Protein AF-A0A9P3PYM6-F1 (afdb_monomer_lite)

Radius of gyration: 28.41 Å; chains: 1; bounding box: 60×46×99 Å

Structure (mmCIF, N/CA/C/O backbone):
data_AF-A0A9P3PYM6-F1
#
_entry.id   AF-A0A9P3PYM6-F1
#
loop_
_atom_site.group_PDB
_atom_site.id
_atom_site.type_symbol
_atom_site.label_atom_id
_atom_site.label_alt_id
_atom_site.label_comp_id
_atom_site.label_asym_id
_atom_site.label_entity_id
_atom_site.label_seq_id
_atom_site.pdbx_PDB_ins_code
_atom_site.Cartn_x
_atom_site.Cartn_y
_atom_site.Cartn_z
_atom_site.occupancy
_atom_site.B_iso_or_equiv
_atom_site.auth_seq_id
_atom_site.auth_comp_id
_atom_site.auth_asym_id
_atom_site.auth_atom_id
_atom_site.pdbx_PDB_model_num
ATOM 1 N N . MET A 1 1 ? 20.740 -5.707 -62.025 1.00 42.12 1 MET A N 1
ATOM 2 C CA . MET A 1 1 ? 20.898 -4.451 -61.251 1.00 42.12 1 MET A CA 1
ATOM 3 C C . MET A 1 1 ? 20.388 -4.526 -59.793 1.00 42.12 1 MET A C 1
ATOM 5 O O . MET A 1 1 ? 20.152 -3.493 -59.195 1.00 42.12 1 MET A O 1
ATOM 9 N N . ALA A 1 2 ? 20.299 -5.703 -59.148 1.00 40.53 2 ALA A N 1
ATOM 10 C CA . ALA A 1 2 ? 19.778 -5.823 -57.769 1.00 40.53 2 ALA A CA 1
ATOM 11 C C . ALA A 1 2 ? 20.855 -5.901 -56.655 1.00 40.53 2 ALA A C 1
ATOM 13 O O . ALA A 1 2 ? 20.523 -5.983 -55.475 1.00 40.53 2 ALA A O 1
ATOM 14 N N . ARG A 1 3 ? 22.155 -5.903 -57.002 1.00 39.72 3 ARG A N 1
ATOM 15 C CA . ARG A 1 3 ? 23.260 -6.136 -56.044 1.00 39.72 3 ARG A CA 1
ATOM 16 C C . ARG A 1 3 ? 23.789 -4.873 -55.336 1.00 39.72 3 ARG A C 1
ATOM 18 O O . ARG A 1 3 ? 24.402 -5.021 -54.283 1.00 39.72 3 ARG A O 1
ATOM 25 N N . SER A 1 4 ? 23.549 -3.657 -55.846 1.00 53.56 4 SER A N 1
ATOM 26 C CA . SER A 1 4 ? 24.103 -2.423 -55.246 1.00 53.56 4 SER A CA 1
ATOM 27 C C . SER A 1 4 ? 23.363 -1.980 -53.973 1.00 53.56 4 SER A C 1
ATOM 29 O O . SER A 1 4 ? 24.008 -1.643 -52.980 1.00 53.56 4 SER A O 1
ATOM 31 N N . GLY A 1 5 ? 22.029 -2.083 -53.938 1.00 59.25 5 GLY A N 1
ATOM 32 C CA . GLY A 1 5 ? 21.218 -1.619 -52.799 1.00 59.25 5 GLY A CA 1
ATOM 33 C C . GLY A 1 5 ? 21.395 -2.425 -51.502 1.00 59.25 5 GLY A C 1
ATOM 34 O O . GLY A 1 5 ? 21.314 -1.876 -50.403 1.00 59.25 5 GLY A O 1
ATOM 35 N N . ALA A 1 6 ? 21.702 -3.726 -51.593 1.00 61.91 6 ALA A N 1
ATOM 36 C CA . ALA A 1 6 ? 21.927 -4.573 -50.414 1.00 61.91 6 ALA A CA 1
ATOM 37 C C . ALA A 1 6 ? 23.244 -4.245 -49.685 1.00 61.91 6 ALA A C 1
ATOM 39 O O . ALA A 1 6 ? 23.324 -4.370 -48.461 1.00 61.91 6 ALA A O 1
ATOM 40 N N . SER A 1 7 ? 24.266 -3.810 -50.429 1.00 72.69 7 SER A N 1
ATOM 41 C CA . SER A 1 7 ? 25.553 -3.376 -49.874 1.00 72.69 7 SER A CA 1
ATOM 42 C C . SER A 1 7 ? 25.431 -2.010 -49.187 1.00 72.69 7 SER A C 1
ATOM 44 O O . SER A 1 7 ? 25.871 -1.852 -48.046 1.00 72.69 7 SER A O 1
ATOM 46 N N . GLY A 1 8 ? 24.738 -1.057 -49.827 1.00 79.06 8 GLY A N 1
ATOM 47 C CA . GLY A 1 8 ? 24.475 0.277 -49.269 1.00 79.06 8 GLY A CA 1
ATOM 48 C C . GLY A 1 8 ? 23.724 0.218 -47.938 1.00 79.06 8 GLY A C 1
ATOM 49 O O . GLY A 1 8 ? 24.169 0.786 -46.939 1.00 79.06 8 GLY A O 1
ATOM 50 N N . LYS A 1 9 ? 22.670 -0.603 -47.868 1.00 82.12 9 LYS A N 1
ATOM 51 C CA . LYS A 1 9 ? 21.893 -0.817 -46.639 1.00 82.12 9 LYS A CA 1
ATOM 52 C C . LYS A 1 9 ? 22.723 -1.395 -45.486 1.00 82.12 9 LYS A C 1
ATOM 54 O O . LYS A 1 9 ? 22.571 -0.957 -44.348 1.00 82.12 9 LYS A O 1
ATOM 59 N N . LYS A 1 10 ? 23.615 -2.358 -45.750 1.00 84.00 10 LYS A N 1
ATOM 60 C CA . LYS A 1 10 ? 24.510 -2.918 -44.718 1.00 84.00 10 LYS A CA 1
ATOM 61 C C . LYS A 1 10 ? 25.511 -1.880 -44.210 1.00 84.00 10 LYS A C 1
ATOM 63 O O . LYS A 1 10 ? 25.767 -1.817 -43.009 1.00 84.00 10 LYS A O 1
ATOM 68 N N . ARG A 1 11 ? 26.045 -1.045 -45.107 1.00 85.06 11 ARG A N 1
ATOM 69 C CA . ARG A 1 11 ? 26.968 0.042 -44.752 1.00 85.06 11 ARG A CA 1
ATOM 70 C C . ARG A 1 11 ? 26.283 1.099 -43.886 1.00 85.06 11 ARG A C 1
ATOM 72 O O . ARG A 1 11 ? 26.854 1.510 -42.879 1.00 85.06 11 ARG A O 1
ATOM 79 N N . TYR A 1 12 ? 25.049 1.467 -44.228 1.00 87.62 12 TYR A N 1
ATOM 80 C CA . TYR A 1 12 ? 24.208 2.342 -43.412 1.00 87.62 12 TYR A CA 1
ATOM 81 C C . TYR A 1 12 ? 23.984 1.774 -42.003 1.00 87.62 12 TYR A C 1
ATOM 83 O O . TYR A 1 12 ? 24.254 2.451 -41.013 1.00 87.62 12 TYR A O 1
ATOM 91 N N . GLN A 1 13 ? 23.567 0.506 -41.901 1.00 88.38 13 GLN A N 1
ATOM 92 C CA . GLN A 1 13 ? 23.334 -0.158 -40.613 1.00 88.38 13 GLN A CA 1
ATOM 93 C C . GLN A 1 13 ? 24.590 -0.175 -39.736 1.00 88.38 13 GLN A C 1
ATOM 95 O O . GLN A 1 13 ? 24.518 0.171 -38.559 1.00 88.38 13 GLN A O 1
ATOM 100 N N . ALA A 1 14 ? 25.742 -0.536 -40.307 1.00 88.25 14 A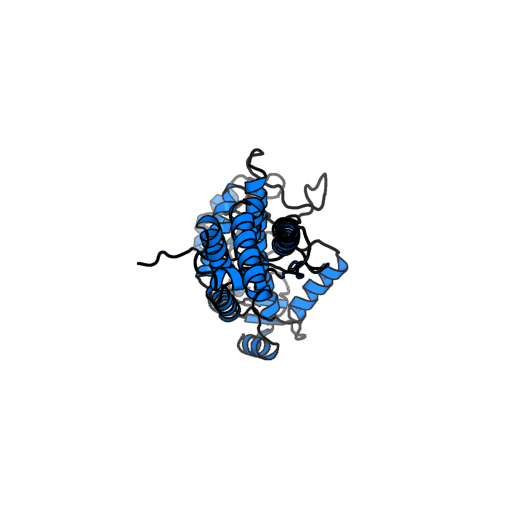LA A N 1
ATOM 101 C CA . ALA A 1 14 ? 27.012 -0.546 -39.587 1.00 88.25 14 ALA A CA 1
ATOM 102 C C . ALA A 1 14 ? 27.406 0.858 -39.102 1.00 88.25 14 ALA A C 1
ATOM 104 O O . ALA A 1 14 ? 27.827 1.020 -37.959 1.00 88.25 14 ALA A O 1
ATOM 105 N N . ARG A 1 15 ? 27.215 1.885 -39.941 1.00 89.38 15 ARG A N 1
ATOM 106 C CA . ARG A 1 15 ? 27.512 3.275 -39.579 1.00 89.38 15 ARG A CA 1
ATOM 107 C C . ARG A 1 15 ? 26.609 3.778 -38.457 1.00 89.38 15 ARG A C 1
ATOM 109 O O . ARG A 1 15 ? 27.114 4.351 -37.497 1.00 89.38 15 ARG A O 1
ATOM 116 N N . LEU A 1 16 ? 25.306 3.513 -38.533 1.00 90.44 16 LEU A N 1
ATOM 117 C CA . LEU A 1 16 ? 24.362 3.895 -37.485 1.00 90.44 16 LEU A CA 1
ATOM 118 C C . LEU A 1 16 ? 24.672 3.196 -36.152 1.00 90.44 16 LEU A C 1
ATOM 120 O O . LEU A 1 16 ? 24.622 3.830 -35.103 1.00 90.44 16 LEU A O 1
ATOM 124 N N . ILE A 1 17 ? 25.045 1.911 -36.183 1.00 92.00 17 ILE A N 1
ATOM 125 C CA . ILE A 1 17 ? 25.496 1.169 -34.993 1.00 92.00 17 ILE A CA 1
ATOM 126 C C . ILE A 1 17 ? 26.700 1.860 -34.341 1.00 92.00 17 ILE A C 1
ATOM 128 O O . ILE A 1 17 ? 26.715 2.030 -33.121 1.00 92.00 17 ILE A O 1
ATOM 132 N N . THR A 1 18 ? 27.685 2.287 -35.134 1.00 92.94 18 THR A N 1
ATOM 133 C CA . THR A 1 18 ? 28.870 2.998 -34.634 1.00 92.94 18 THR A CA 1
ATOM 134 C C . THR A 1 18 ? 28.516 4.360 -34.040 1.00 92.94 18 THR A C 1
ATOM 136 O O . THR A 1 18 ? 28.990 4.682 -32.953 1.00 92.94 18 THR A O 1
ATOM 139 N N . LEU A 1 19 ? 27.647 5.132 -34.699 1.00 92.38 19 LEU A N 1
ATOM 140 C CA . LEU A 1 19 ? 27.211 6.443 -34.208 1.00 92.38 19 LEU A CA 1
ATOM 141 C C . LEU A 1 19 ? 26.456 6.331 -32.878 1.00 92.38 19 LEU A C 1
ATOM 143 O O . LEU A 1 19 ? 26.780 7.028 -31.921 1.00 92.38 19 LEU A O 1
ATOM 147 N N . VAL A 1 20 ? 25.513 5.390 -32.769 1.00 92.56 20 VAL A N 1
ATOM 148 C CA . VAL A 1 20 ? 24.790 5.146 -31.509 1.00 92.56 20 VAL A CA 1
ATOM 149 C C . VAL A 1 20 ? 25.734 4.646 -30.413 1.00 92.56 20 VAL A C 1
ATOM 151 O O . VAL A 1 20 ? 25.561 5.000 -29.251 1.00 92.56 20 VAL A O 1
ATOM 154 N N . ALA A 1 21 ? 26.746 3.844 -30.754 1.00 93.06 21 ALA A N 1
ATOM 155 C CA . ALA A 1 21 ? 27.739 3.381 -29.787 1.00 93.06 21 ALA A CA 1
ATOM 156 C C . ALA A 1 21 ? 28.660 4.495 -29.262 1.00 93.06 21 ALA A C 1
ATOM 158 O O . ALA A 1 21 ? 29.180 4.361 -28.155 1.00 93.06 21 ALA A O 1
ATOM 159 N N . ALA A 1 22 ? 28.866 5.562 -30.037 1.00 93.25 22 ALA A N 1
ATOM 160 C CA . ALA A 1 22 ? 29.649 6.731 -29.639 1.00 93.25 22 ALA A CA 1
ATOM 161 C C . ALA A 1 22 ? 28.817 7.774 -28.866 1.00 93.25 22 ALA A C 1
ATOM 163 O O . ALA A 1 22 ? 29.372 8.602 -28.142 1.00 93.25 22 ALA A O 1
ATOM 164 N N . ASP A 1 23 ? 27.488 7.730 -28.979 1.00 94.31 23 ASP A N 1
ATOM 165 C CA . ASP A 1 23 ? 26.592 8.689 -28.342 1.00 94.31 23 ASP A CA 1
ATOM 166 C C . ASP A 1 23 ? 26.155 8.238 -26.935 1.00 94.31 23 ASP A C 1
ATOM 168 O O . ASP A 1 23 ? 25.253 7.419 -26.742 1.00 94.31 23 ASP A O 1
ATOM 172 N N . HIS A 1 24 ? 26.776 8.832 -25.916 1.00 91.44 24 HIS A N 1
ATOM 173 C CA . HIS A 1 24 ? 26.486 8.543 -24.510 1.00 91.44 24 HIS A CA 1
ATOM 174 C C . HIS A 1 24 ? 25.036 8.859 -24.080 1.00 91.44 24 HIS A C 1
ATOM 176 O O . HIS A 1 24 ? 24.527 8.244 -23.137 1.00 91.44 24 HIS A O 1
ATOM 182 N N . VAL A 1 25 ? 24.361 9.810 -24.736 1.00 90.62 25 VAL A N 1
ATOM 183 C CA . VAL A 1 25 ? 22.953 10.140 -24.469 1.00 90.62 25 VAL A CA 1
ATOM 184 C C . VAL A 1 25 ? 22.069 9.052 -25.060 1.00 90.62 25 VAL A C 1
ATOM 186 O O . VAL A 1 25 ? 21.222 8.502 -24.354 1.00 90.62 25 VAL A O 1
ATOM 189 N N . ALA A 1 26 ? 22.319 8.667 -26.313 1.00 90.38 26 ALA A N 1
ATOM 190 C CA . ALA A 1 26 ? 21.595 7.590 -26.977 1.00 90.38 26 ALA A CA 1
ATOM 191 C C . ALA A 1 26 ? 21.735 6.263 -26.216 1.00 90.38 26 ALA A C 1
ATOM 193 O O . ALA A 1 26 ? 20.739 5.568 -26.019 1.00 90.38 26 ALA A O 1
ATOM 194 N N . LEU A 1 27 ? 22.931 5.935 -25.712 1.00 90.25 27 LEU A N 1
ATOM 195 C CA . LEU A 1 27 ? 23.152 4.741 -24.888 1.00 90.25 27 LEU A CA 1
ATOM 196 C C . LEU A 1 27 ? 22.335 4.766 -23.588 1.00 90.25 27 LEU A C 1
ATOM 198 O O . LEU A 1 27 ? 21.663 3.783 -23.276 1.00 90.25 27 LEU A O 1
ATOM 202 N N . ARG A 1 28 ? 22.331 5.888 -22.853 1.00 86.94 28 ARG A N 1
ATOM 203 C CA . ARG A 1 28 ? 21.542 6.022 -21.612 1.00 86.94 28 ARG A CA 1
ATOM 204 C C . ARG A 1 28 ? 20.037 5.925 -21.859 1.00 86.94 28 ARG A C 1
ATOM 206 O O . ARG A 1 28 ? 19.325 5.313 -21.063 1.00 86.94 28 ARG A O 1
ATOM 213 N N . LEU A 1 29 ? 19.552 6.503 -22.954 1.00 87.25 29 LEU A N 1
ATOM 214 C CA . LEU A 1 29 ? 18.142 6.425 -23.337 1.00 87.25 29 LEU A CA 1
ATOM 215 C C . LEU A 1 29 ? 17.759 5.004 -23.793 1.00 87.25 29 LEU A C 1
ATOM 217 O O . LEU A 1 29 ? 16.703 4.496 -23.413 1.00 87.25 29 LEU A O 1
ATOM 221 N N . LEU A 1 30 ? 18.648 4.310 -24.516 1.00 86.69 30 LEU A N 1
ATOM 222 C CA . LEU A 1 30 ? 18.444 2.929 -24.971 1.00 86.69 30 LEU A CA 1
ATOM 223 C C . LEU A 1 30 ? 18.247 1.948 -23.804 1.00 86.69 30 LEU A C 1
ATOM 225 O O . LEU A 1 30 ? 17.391 1.057 -23.865 1.00 86.69 30 LEU A O 1
ATOM 229 N N . GLU A 1 31 ? 19.006 2.127 -22.722 1.00 84.56 31 GLU A N 1
ATOM 230 C CA . GLU A 1 31 ? 18.875 1.337 -21.491 1.00 84.56 31 GLU A CA 1
ATOM 231 C C . GLU A 1 31 ? 17.470 1.436 -20.876 1.00 84.56 31 GLU A C 1
ATOM 233 O O . GLU A 1 31 ? 17.006 0.496 -20.227 1.00 84.56 31 GLU A O 1
ATOM 238 N N . ARG A 1 32 ? 16.770 2.554 -21.112 1.00 75.62 32 ARG A N 1
ATOM 239 C CA . ARG A 1 32 ? 15.504 2.934 -20.470 1.00 75.62 32 ARG A CA 1
ATOM 240 C C . ARG A 1 32 ? 14.382 3.158 -21.485 1.00 75.62 32 ARG A C 1
ATOM 242 O O . ARG A 1 32 ? 13.590 4.074 -21.345 1.00 75.62 32 ARG A O 1
ATOM 249 N N . THR A 1 33 ? 14.256 2.289 -22.484 1.00 68.12 33 THR A N 1
ATOM 250 C CA . THR A 1 33 ? 13.322 2.447 -23.628 1.00 68.12 33 THR A CA 1
ATOM 251 C C . THR A 1 33 ? 11.808 2.413 -23.319 1.00 68.12 33 THR A C 1
ATOM 253 O O . THR A 1 33 ? 11.007 2.256 -24.238 1.00 68.12 33 THR A O 1
ATOM 256 N N . LYS A 1 34 ? 11.368 2.554 -22.061 1.00 62.69 34 LYS A N 1
ATOM 257 C CA . LYS A 1 34 ? 9.946 2.716 -21.698 1.00 62.69 34 LYS A CA 1
ATOM 258 C C . LYS A 1 34 ? 9.627 4.185 -21.399 1.00 62.69 34 LYS A C 1
ATOM 260 O O . LYS A 1 34 ? 10.469 4.895 -20.862 1.00 62.69 34 LYS A O 1
ATOM 265 N N . GLY A 1 35 ? 8.389 4.601 -21.670 1.00 65.69 35 GLY A N 1
ATOM 266 C CA . GLY A 1 35 ? 7.913 5.957 -21.373 1.00 65.69 35 GLY A CA 1
ATOM 267 C C . GLY A 1 35 ? 8.653 7.035 -22.173 1.00 65.69 35 GLY A C 1
ATOM 268 O O . GLY A 1 35 ? 9.059 6.792 -23.311 1.00 65.69 35 GLY A O 1
ATOM 269 N N . SER A 1 36 ? 8.860 8.208 -21.567 1.00 70.62 36 SER A N 1
ATOM 270 C CA . SER A 1 36 ? 9.487 9.378 -22.207 1.00 70.62 36 SER A CA 1
ATOM 271 C C . SER A 1 36 ? 10.884 9.099 -22.768 1.00 70.62 36 SER A C 1
ATOM 273 O O . SER A 1 36 ? 11.192 9.530 -23.874 1.00 70.62 36 SER A O 1
ATOM 275 N N . ALA A 1 37 ? 11.694 8.297 -22.072 1.00 76.44 37 ALA A N 1
ATOM 276 C CA . ALA A 1 37 ? 13.036 7.930 -22.521 1.00 76.44 37 ALA A CA 1
ATOM 277 C C . ALA A 1 37 ? 13.032 7.076 -23.805 1.00 76.44 37 ALA A C 1
ATOM 279 O O . ALA A 1 37 ? 13.971 7.148 -24.595 1.00 76.44 37 ALA A O 1
ATOM 280 N N . GLY A 1 38 ? 11.967 6.305 -24.059 1.00 78.94 38 GLY A N 1
ATOM 281 C CA . GLY A 1 38 ? 11.776 5.614 -25.338 1.00 78.94 38 GLY A CA 1
ATOM 282 C C . GLY A 1 38 ? 11.531 6.592 -26.488 1.00 78.94 38 GLY A C 1
ATOM 283 O O . GLY A 1 38 ? 12.165 6.481 -27.534 1.00 78.94 38 GLY A O 1
ATOM 284 N N . THR A 1 39 ? 10.670 7.588 -26.271 1.00 82.00 39 THR A N 1
ATOM 285 C CA . THR A 1 39 ? 10.379 8.644 -27.254 1.00 82.00 39 THR A CA 1
ATOM 286 C C . THR A 1 39 ? 11.605 9.517 -27.530 1.00 82.00 39 THR A C 1
ATOM 288 O O . THR A 1 39 ? 11.904 9.832 -28.681 1.00 82.00 39 THR A O 1
ATOM 291 N N . GLU A 1 40 ? 12.359 9.872 -26.488 1.00 85.75 40 GLU A N 1
ATOM 292 C CA . GLU A 1 40 ? 13.617 10.616 -26.608 1.00 85.75 40 GLU A CA 1
ATOM 293 C C . GLU A 1 40 ? 14.694 9.800 -27.326 1.00 85.75 40 GLU A C 1
ATOM 295 O O . GLU A 1 40 ? 15.398 10.341 -28.181 1.00 85.75 40 GLU A O 1
ATOM 300 N N . PHE A 1 41 ? 14.790 8.493 -27.048 1.00 89.31 41 PHE A N 1
ATOM 301 C CA . PHE A 1 41 ? 15.679 7.608 -27.797 1.00 89.31 41 PHE A CA 1
ATOM 302 C C . PHE A 1 41 ? 15.302 7.578 -29.277 1.00 89.31 41 PHE A C 1
ATOM 304 O O . PHE A 1 41 ? 16.181 7.680 -30.122 1.00 89.31 41 PHE A O 1
ATOM 311 N N . GLU A 1 42 ? 14.013 7.480 -29.610 1.00 88.25 42 GLU A N 1
ATOM 312 C CA . GLU A 1 42 ? 13.564 7.499 -31.005 1.00 88.25 42 GLU A CA 1
ATOM 313 C C . GLU A 1 42 ? 13.884 8.813 -31.707 1.00 88.25 42 GLU A C 1
ATOM 315 O O . GLU A 1 42 ? 14.314 8.794 -32.861 1.00 88.25 42 GLU A O 1
ATOM 320 N N . LYS A 1 43 ? 13.723 9.947 -31.020 1.00 88.44 43 LYS A N 1
ATOM 321 C CA . LYS A 1 43 ? 14.127 11.250 -31.553 1.00 88.44 43 LYS A CA 1
ATOM 322 C C . LYS A 1 43 ? 15.632 11.278 -31.825 1.00 88.44 43 LYS A C 1
ATOM 324 O O . LYS A 1 43 ? 16.041 11.583 -32.943 1.00 88.44 43 LYS A O 1
ATOM 329 N N . ARG A 1 44 ? 16.447 10.885 -30.843 1.00 90.50 44 ARG A N 1
ATOM 330 C CA . ARG A 1 44 ? 17.907 10.886 -30.979 1.00 90.50 44 ARG A CA 1
ATOM 331 C C . ARG A 1 44 ? 18.392 9.901 -32.042 1.00 90.50 44 ARG A C 1
ATOM 333 O O . ARG A 1 44 ? 19.295 10.207 -32.811 1.00 90.50 44 ARG A O 1
ATOM 340 N N . LEU A 1 45 ? 17.757 8.737 -32.139 1.00 89.75 45 LEU A N 1
ATOM 341 C CA . LEU A 1 45 ? 18.054 7.733 -33.155 1.00 89.75 45 LEU A CA 1
ATOM 342 C C . LEU A 1 45 ? 17.759 8.257 -34.566 1.00 89.75 45 LEU A C 1
ATOM 344 O O . LEU A 1 45 ? 18.512 7.947 -35.483 1.00 89.75 45 LEU A O 1
ATOM 348 N N . ARG A 1 46 ? 16.703 9.062 -34.748 1.00 88.06 46 ARG A N 1
ATOM 349 C CA . ARG A 1 46 ? 16.406 9.714 -36.036 1.00 88.06 46 ARG A CA 1
ATOM 350 C C . ARG A 1 46 ? 17.466 10.745 -36.412 1.00 88.06 46 ARG A C 1
ATOM 352 O O . ARG A 1 46 ? 17.878 10.764 -37.564 1.00 88.06 46 ARG A O 1
ATOM 359 N N . GLU A 1 47 ? 17.933 11.547 -35.458 1.00 88.94 47 GLU A N 1
ATOM 360 C CA . GLU A 1 47 ? 19.028 12.505 -35.683 1.00 88.94 47 GLU A CA 1
ATOM 361 C C . GLU A 1 47 ? 20.298 11.779 -36.162 1.00 88.94 47 GLU A C 1
ATOM 363 O O . GLU A 1 47 ? 20.858 12.117 -37.203 1.00 88.94 47 GLU A O 1
ATOM 368 N N . LEU A 1 48 ? 20.684 10.699 -35.475 1.00 90.56 48 LEU A N 1
ATOM 369 C CA . LEU A 1 48 ? 21.843 9.879 -35.850 1.00 90.56 48 LEU A CA 1
ATOM 370 C C . LEU A 1 48 ? 21.628 9.106 -37.165 1.00 90.56 48 LEU A C 1
ATOM 372 O O . LEU A 1 48 ? 22.581 8.828 -37.892 1.00 90.56 48 LEU A O 1
ATOM 376 N N . ALA A 1 49 ? 20.383 8.752 -37.494 1.00 87.62 49 ALA A N 1
ATOM 377 C CA . ALA A 1 49 ? 20.036 8.105 -38.757 1.00 87.62 49 ALA A CA 1
ATOM 378 C C . ALA A 1 49 ? 20.236 9.034 -39.960 1.00 87.62 49 ALA A C 1
ATOM 380 O O . ALA A 1 49 ? 20.706 8.562 -40.994 1.00 87.62 49 ALA A O 1
ATOM 381 N N . VAL A 1 50 ? 19.928 10.328 -39.820 1.00 86.81 50 VAL A N 1
ATOM 382 C CA . VAL A 1 50 ? 20.209 11.344 -40.849 1.00 86.81 50 VAL A CA 1
ATOM 383 C C . VAL A 1 50 ? 21.718 11.525 -41.027 1.00 86.81 50 VAL A C 1
ATOM 385 O O . VAL A 1 50 ? 22.204 11.596 -42.150 1.00 86.81 50 VAL A O 1
ATOM 388 N N . GLU A 1 51 ? 22.489 11.513 -39.939 1.00 87.06 51 GLU A N 1
ATOM 389 C CA . GLU A 1 51 ? 23.955 11.586 -40.011 1.00 87.06 51 GLU A CA 1
ATOM 390 C C . GLU A 1 51 ? 24.578 10.349 -40.689 1.00 87.06 51 GLU A C 1
ATOM 392 O O . GLU A 1 51 ? 25.550 10.444 -41.450 1.00 87.06 51 GLU A O 1
ATOM 397 N N . ALA A 1 52 ? 24.007 9.167 -40.444 1.00 85.62 52 ALA A N 1
ATOM 398 C CA . ALA A 1 52 ? 24.445 7.927 -41.076 1.00 85.62 52 ALA A CA 1
ATOM 399 C C . ALA A 1 52 ? 24.174 7.905 -42.593 1.00 85.62 52 ALA A C 1
ATOM 401 O O . ALA A 1 52 ? 24.949 7.281 -43.329 1.00 85.62 52 ALA A O 1
ATOM 402 N N . ASP A 1 53 ? 23.125 8.593 -43.051 1.00 85.81 53 ASP A N 1
ATOM 403 C CA . ASP A 1 53 ? 22.695 8.669 -44.450 1.00 85.81 53 ASP A CA 1
ATOM 404 C C . ASP A 1 53 ? 22.252 10.091 -44.861 1.00 85.81 53 ASP A C 1
ATOM 406 O O . ASP A 1 53 ? 21.057 10.372 -44.980 1.00 85.81 53 ASP A O 1
ATOM 410 N N . PRO A 1 54 ? 23.211 11.001 -45.120 1.00 77.06 54 PRO A N 1
ATOM 411 C CA . PRO A 1 54 ? 22.909 12.398 -45.448 1.00 77.06 54 PRO A CA 1
ATOM 412 C C . PRO A 1 54 ? 22.145 12.590 -46.765 1.00 77.06 54 PRO A C 1
ATOM 414 O O . PRO A 1 54 ? 21.548 13.639 -46.974 1.00 77.06 54 PRO A O 1
ATOM 417 N N . GLN A 1 55 ? 22.187 11.595 -47.658 1.00 78.00 55 GLN A N 1
ATOM 418 C CA . GLN A 1 55 ? 21.507 11.620 -48.957 1.00 78.00 55 GLN A CA 1
ATOM 419 C C . GLN A 1 55 ? 20.059 11.105 -48.869 1.00 78.00 55 GLN A C 1
ATOM 421 O O . GLN A 1 55 ? 19.312 11.215 -49.836 1.00 78.00 55 GLN A O 1
ATOM 426 N N . GLY A 1 56 ? 19.650 10.551 -47.718 1.00 73.69 56 GLY A N 1
ATOM 427 C CA . GLY A 1 56 ? 18.284 10.081 -47.472 1.00 73.69 56 GLY A CA 1
ATOM 428 C C . GLY A 1 56 ? 17.874 8.838 -48.270 1.00 73.69 56 GLY A C 1
ATOM 429 O O . GLY A 1 56 ? 16.683 8.560 -48.395 1.00 73.69 56 GLY A O 1
ATOM 430 N N . GLU A 1 57 ? 18.833 8.085 -48.810 1.00 72.00 57 GLU A N 1
ATOM 431 C CA . GLU A 1 57 ? 18.607 6.923 -49.680 1.00 72.00 57 GLU A CA 1
ATOM 432 C C . GLU A 1 57 ? 18.091 5.682 -48.909 1.00 72.00 57 GLU A C 1
ATOM 434 O O . GLU A 1 57 ? 17.366 4.840 -49.443 1.00 72.00 57 GLU A O 1
ATOM 439 N N . TYR A 1 58 ? 18.455 5.566 -47.630 1.00 68.94 58 TYR A N 1
ATOM 440 C CA . TYR A 1 58 ? 18.190 4.445 -46.719 1.00 68.94 58 TYR A CA 1
ATOM 441 C C . TYR A 1 58 ? 17.555 4.871 -45.389 1.00 68.94 58 TYR A C 1
ATOM 443 O O . TYR A 1 58 ? 17.217 3.995 -44.580 1.00 68.94 58 TYR A O 1
ATOM 451 N N . ALA A 1 59 ? 17.384 6.177 -45.153 1.00 61.03 59 ALA A N 1
ATOM 452 C CA . ALA A 1 59 ? 16.741 6.762 -43.980 1.00 61.03 59 ALA A CA 1
ATOM 453 C C . ALA A 1 59 ? 15.244 6.397 -43.900 1.00 61.03 59 ALA A C 1
ATOM 455 O O . ALA A 1 59 ? 14.343 7.203 -44.115 1.00 61.03 59 ALA A O 1
ATOM 456 N N . CYS A 1 60 ? 14.951 5.143 -43.566 1.00 54.81 60 CYS A N 1
ATOM 457 C CA . CYS A 1 60 ? 13.610 4.720 -43.200 1.00 54.81 60 CYS A CA 1
ATOM 458 C C . CYS A 1 60 ? 13.305 5.190 -41.772 1.00 54.81 60 CYS A C 1
ATOM 460 O O . CYS A 1 60 ? 14.208 5.320 -40.941 1.00 54.81 60 CYS A O 1
ATOM 462 N N . THR A 1 61 ? 12.020 5.400 -41.478 1.00 58.38 61 THR A N 1
ATOM 463 C CA . THR A 1 61 ? 11.426 5.651 -40.157 1.00 58.38 61 THR A CA 1
ATOM 464 C C . THR A 1 61 ? 11.827 4.563 -39.156 1.00 58.38 61 THR A C 1
ATOM 466 O O . THR A 1 61 ? 11.066 3.634 -38.876 1.00 58.38 61 THR A O 1
ATOM 469 N N . THR A 1 62 ? 13.064 4.601 -38.671 1.00 59.88 62 THR A N 1
ATOM 470 C CA . THR A 1 62 ? 13.650 3.447 -37.998 1.00 59.88 62 THR A CA 1
ATOM 471 C C . THR A 1 62 ? 13.098 3.383 -36.583 1.00 59.88 62 THR A C 1
ATOM 473 O O . THR A 1 62 ? 13.513 4.114 -35.692 1.00 59.88 62 THR A O 1
ATOM 476 N N . VAL A 1 63 ? 12.120 2.497 -36.399 1.00 70.19 63 VAL A N 1
ATOM 477 C CA . VAL A 1 63 ? 11.542 2.144 -35.100 1.00 70.19 63 VAL A CA 1
ATOM 478 C C . VAL A 1 63 ? 12.642 1.528 -34.235 1.00 70.19 63 VAL A C 1
ATOM 480 O O . VAL A 1 63 ? 13.374 0.658 -34.712 1.00 70.19 63 VAL A O 1
ATOM 483 N N . THR A 1 64 ? 12.726 1.902 -32.954 1.00 81.75 64 THR A N 1
ATOM 484 C CA . THR A 1 64 ? 13.699 1.372 -31.968 1.00 81.75 64 THR A CA 1
ATOM 485 C C . THR A 1 64 ? 13.896 -0.145 -32.066 1.00 81.75 64 THR A C 1
ATOM 487 O O . THR A 1 64 ? 15.008 -0.667 -32.013 1.00 81.75 64 THR A O 1
ATOM 490 N N . ARG A 1 65 ? 12.795 -0.879 -32.257 1.00 81.50 65 ARG A N 1
ATOM 491 C CA . ARG A 1 65 ? 12.767 -2.338 -32.434 1.00 81.50 65 ARG A CA 1
ATOM 492 C C . ARG A 1 65 ? 13.578 -2.818 -33.642 1.00 81.50 65 ARG A C 1
ATOM 494 O O . ARG A 1 65 ? 14.266 -3.827 -33.538 1.00 81.50 65 ARG A O 1
ATOM 501 N N . THR A 1 66 ? 13.503 -2.111 -34.764 1.00 85.75 66 THR A N 1
ATOM 502 C CA . THR A 1 66 ? 14.233 -2.437 -35.993 1.00 85.75 66 THR A CA 1
ATOM 503 C C . THR A 1 66 ? 15.735 -2.275 -35.784 1.00 85.75 66 THR A C 1
ATOM 505 O O . THR A 1 66 ? 16.488 -3.191 -36.103 1.00 85.75 66 THR A O 1
ATOM 508 N N . PHE A 1 67 ? 16.159 -1.175 -35.155 1.00 88.62 67 PHE A N 1
ATOM 509 C CA . PHE A 1 67 ? 17.562 -0.953 -34.798 1.00 88.62 67 PHE A CA 1
ATOM 510 C C . PHE A 1 67 ? 18.092 -2.035 -33.844 1.00 88.62 67 PHE A C 1
ATOM 512 O O . PHE A 1 67 ? 19.131 -2.636 -34.102 1.00 88.62 67 PHE A O 1
ATOM 519 N N . VAL A 1 68 ? 17.342 -2.369 -32.787 1.00 88.38 68 VAL A N 1
ATOM 520 C CA . VAL A 1 68 ? 17.722 -3.450 -31.858 1.00 88.38 68 VAL A CA 1
ATOM 521 C C . VAL A 1 68 ? 17.877 -4.790 -32.587 1.00 88.38 68 VAL A C 1
ATOM 523 O O . VAL A 1 68 ? 18.815 -5.535 -32.306 1.00 88.38 68 VAL A O 1
ATOM 526 N N . ASN A 1 69 ? 16.995 -5.099 -33.540 1.00 86.94 69 ASN A N 1
ATOM 527 C CA . ASN A 1 69 ? 17.100 -6.317 -34.344 1.00 86.94 69 ASN A CA 1
ATOM 528 C C . ASN A 1 69 ? 18.339 -6.312 -35.254 1.00 86.94 69 ASN A C 1
ATOM 530 O O . ASN A 1 69 ? 18.963 -7.361 -35.429 1.00 86.94 69 ASN A O 1
ATOM 534 N N . TRP A 1 70 ? 18.731 -5.153 -35.795 1.00 89.00 70 TRP A N 1
ATOM 535 C CA . TRP A 1 70 ? 19.981 -5.017 -36.548 1.00 89.00 70 TRP A CA 1
ATOM 536 C C . TRP A 1 70 ? 21.190 -5.293 -35.669 1.00 89.00 70 TRP A C 1
ATOM 538 O O . TRP A 1 70 ? 22.027 -6.099 -36.056 1.00 89.00 70 TRP A O 1
ATOM 548 N N . CYS A 1 71 ? 21.240 -4.726 -34.462 1.00 89.31 71 CYS A N 1
ATOM 549 C CA . CYS A 1 71 ? 22.316 -5.010 -33.514 1.00 89.31 71 CYS A CA 1
ATOM 550 C C . CYS A 1 71 ? 22.412 -6.508 -33.187 1.00 89.31 71 CYS A C 1
ATOM 552 O O . CYS A 1 71 ? 23.509 -7.043 -33.110 1.00 89.31 71 CYS A O 1
ATOM 554 N N . LYS A 1 72 ? 21.281 -7.214 -33.049 1.00 85.44 72 LYS A N 1
ATOM 555 C CA . LYS A 1 72 ? 21.268 -8.670 -32.799 1.00 85.44 72 LYS A CA 1
ATOM 556 C C . LYS A 1 72 ? 21.767 -9.504 -33.981 1.00 85.44 72 LYS A C 1
ATOM 558 O O . LYS A 1 72 ? 22.241 -10.612 -33.770 1.00 85.44 72 LYS A O 1
ATOM 563 N N . SER A 1 73 ? 21.642 -8.979 -35.196 1.00 85.00 73 SER A N 1
ATOM 564 C CA . SER A 1 73 ? 22.022 -9.666 -36.438 1.00 85.00 73 SER A CA 1
ATOM 565 C C . SER A 1 73 ? 23.378 -9.199 -36.983 1.00 85.00 73 SER A C 1
ATOM 567 O O . SER A 1 73 ? 23.831 -9.696 -38.013 1.00 85.00 73 SER A O 1
ATOM 569 N N . ALA A 1 74 ? 24.006 -8.210 -36.341 1.00 85.88 74 ALA A N 1
ATOM 570 C CA . ALA A 1 74 ? 25.266 -7.637 -36.782 1.00 85.88 74 ALA A CA 1
ATOM 571 C C . ALA A 1 74 ? 26.433 -8.592 -36.465 1.00 85.88 74 ALA A C 1
ATOM 573 O O . ALA A 1 74 ? 26.474 -9.148 -35.367 1.00 85.88 74 ALA A O 1
ATOM 574 N N . PRO A 1 75 ? 27.422 -8.738 -37.369 1.00 82.56 75 PRO A N 1
ATOM 575 C CA . PRO A 1 75 ? 28.600 -9.577 -37.123 1.00 82.56 75 PRO A CA 1
ATOM 576 C C . PRO A 1 75 ? 29.415 -9.131 -35.903 1.00 82.56 75 PRO A C 1
ATOM 578 O O . PRO A 1 75 ? 30.044 -9.946 -35.237 1.00 82.56 75 PRO A O 1
ATOM 581 N N . SER A 1 76 ? 29.413 -7.828 -35.612 1.00 85.06 76 SER A N 1
ATOM 582 C CA . SER A 1 76 ? 30.080 -7.244 -34.454 1.00 85.06 76 SER A CA 1
ATOM 583 C C . SER A 1 76 ? 29.298 -6.032 -33.958 1.00 85.06 76 SER A C 1
ATOM 585 O O . SER A 1 76 ? 28.889 -5.178 -34.744 1.00 85.06 76 SER A O 1
ATOM 587 N N . VAL A 1 77 ? 29.092 -5.968 -32.642 1.00 90.25 77 VAL A N 1
ATOM 588 C CA . VAL A 1 77 ? 28.464 -4.837 -31.948 1.00 90.25 77 VAL A CA 1
ATOM 589 C C . VAL A 1 77 ? 29.484 -4.236 -30.980 1.00 90.25 77 VAL A C 1
ATOM 591 O O . VAL A 1 77 ? 30.020 -4.994 -30.152 1.00 90.25 77 VAL A O 1
ATOM 594 N N . PRO A 1 78 ? 29.721 -2.908 -31.031 1.00 94.06 78 PRO A N 1
ATOM 595 C CA . PRO A 1 78 ? 30.634 -2.223 -30.121 1.00 94.06 78 PRO A CA 1
ATOM 596 C C . PRO A 1 78 ? 30.328 -2.497 -28.633 1.00 94.06 78 PRO A C 1
ATOM 598 O O . PRO A 1 78 ? 29.150 -2.546 -28.258 1.00 94.06 78 PRO A O 1
ATOM 601 N N . PRO A 1 79 ? 31.346 -2.640 -27.755 1.00 93.31 79 PRO A N 1
ATOM 602 C CA . PRO A 1 79 ? 31.146 -2.991 -26.343 1.00 93.31 79 PRO A CA 1
ATOM 603 C C . PRO A 1 79 ? 30.211 -2.060 -25.541 1.00 93.31 79 PRO A C 1
ATOM 605 O O . PRO A 1 79 ? 29.385 -2.585 -24.781 1.00 93.31 79 PRO A O 1
ATOM 608 N N . PRO A 1 80 ? 30.251 -0.718 -25.708 1.00 90.75 80 PRO A N 1
ATOM 609 C CA . PRO A 1 80 ? 29.332 0.181 -25.002 1.00 90.75 80 PRO A CA 1
ATOM 610 C C . PRO A 1 80 ? 27.866 -0.086 -25.359 1.00 90.75 80 PRO A C 1
ATOM 612 O O . PRO A 1 80 ? 27.012 -0.214 -24.480 1.00 90.75 80 PRO A O 1
ATOM 615 N N . LEU A 1 81 ? 27.588 -0.279 -26.651 1.00 91.88 81 LEU A N 1
ATOM 616 C CA . LEU A 1 81 ? 26.253 -0.587 -27.153 1.00 91.88 81 LEU A CA 1
ATOM 617 C C . LEU A 1 81 ? 25.788 -1.983 -26.729 1.00 91.88 81 LEU A C 1
ATOM 619 O O . LEU A 1 81 ? 24.636 -2.155 -26.337 1.00 91.88 81 LEU A O 1
ATOM 623 N N . ARG A 1 82 ? 26.684 -2.977 -26.731 1.00 90.81 82 ARG A N 1
ATOM 624 C CA . ARG A 1 82 ? 26.394 -4.323 -26.214 1.00 90.81 82 ARG A CA 1
ATOM 625 C C . ARG A 1 82 ? 25.971 -4.281 -24.744 1.00 90.81 82 ARG A C 1
ATOM 627 O O . ARG A 1 82 ? 24.981 -4.909 -24.379 1.00 90.81 82 ARG A O 1
ATOM 634 N N . SER A 1 83 ? 26.679 -3.506 -23.925 1.00 87.25 83 SER A N 1
ATOM 635 C CA . SER A 1 83 ? 26.362 -3.332 -22.503 1.00 87.25 83 SER A CA 1
ATOM 636 C C . SER A 1 83 ? 25.002 -2.658 -22.298 1.00 87.25 83 SER A C 1
ATOM 638 O O . SER A 1 83 ? 24.196 -3.127 -21.493 1.00 87.25 83 SER A O 1
ATOM 640 N N . ALA A 1 84 ? 24.707 -1.604 -23.066 1.00 87.38 84 ALA A N 1
ATOM 641 C CA . ALA A 1 84 ? 23.410 -0.927 -23.027 1.00 87.38 84 ALA A CA 1
ATOM 642 C C . ALA A 1 84 ? 22.258 -1.853 -23.461 1.00 87.38 84 ALA A C 1
ATOM 644 O O . ALA A 1 84 ? 21.206 -1.885 -22.820 1.00 87.38 84 ALA A O 1
ATOM 645 N N . LEU A 1 85 ? 22.462 -2.666 -24.505 1.00 87.62 85 LEU A N 1
ATOM 646 C CA . LEU A 1 85 ? 21.490 -3.664 -24.963 1.00 87.62 85 LEU A CA 1
ATOM 647 C C . LEU A 1 85 ? 21.256 -4.768 -23.927 1.00 87.62 85 LEU A C 1
ATOM 649 O O . LEU A 1 85 ? 20.108 -5.153 -23.719 1.00 87.62 85 LEU A O 1
ATOM 653 N N . ALA A 1 86 ? 22.304 -5.243 -23.250 1.00 82.94 86 ALA A N 1
ATOM 654 C CA . ALA A 1 86 ? 22.178 -6.225 -22.174 1.00 82.94 86 ALA A CA 1
ATOM 655 C C . ALA A 1 86 ? 21.369 -5.665 -20.993 1.00 82.94 86 ALA A C 1
ATOM 657 O O . ALA A 1 86 ? 20.440 -6.319 -20.519 1.00 82.94 86 ALA A O 1
ATOM 658 N N . ARG A 1 87 ? 21.644 -4.422 -20.572 1.00 81.88 87 ARG A N 1
ATOM 659 C CA . ARG A 1 87 ? 20.862 -3.724 -19.534 1.00 81.88 87 ARG A CA 1
ATOM 660 C C . ARG A 1 87 ? 19.408 -3.516 -19.956 1.00 81.88 87 ARG A C 1
ATOM 662 O O . ARG A 1 87 ? 18.491 -3.792 -19.185 1.00 81.88 87 ARG A O 1
ATOM 669 N N . ARG A 1 88 ? 19.175 -3.115 -21.207 1.00 82.12 88 ARG A N 1
ATOM 670 C CA . ARG A 1 88 ? 17.829 -3.010 -21.780 1.00 82.12 88 ARG A CA 1
ATOM 671 C C . ARG A 1 88 ? 17.102 -4.355 -21.759 1.00 82.12 88 ARG A C 1
ATOM 673 O O . ARG A 1 88 ? 15.932 -4.406 -21.379 1.00 82.12 88 ARG A O 1
ATOM 680 N N . ASP A 1 89 ? 17.751 -5.437 -22.182 1.00 77.56 89 ASP A N 1
ATOM 681 C CA . ASP A 1 89 ? 17.150 -6.773 -22.220 1.00 77.56 89 ASP A CA 1
ATOM 682 C C . ASP A 1 89 ? 16.920 -7.324 -20.797 1.00 77.56 89 ASP A C 1
ATOM 684 O O . ASP A 1 89 ? 15.906 -7.982 -20.572 1.00 77.56 89 ASP A O 1
ATOM 688 N N . ALA A 1 90 ? 17.737 -6.965 -19.803 1.00 70.31 90 ALA A N 1
ATOM 689 C CA . ALA A 1 90 ? 17.442 -7.236 -18.391 1.00 70.31 90 ALA A CA 1
ATOM 690 C C . ALA A 1 90 ? 16.166 -6.508 -17.916 1.00 70.31 90 ALA A C 1
ATOM 692 O O . ALA A 1 90 ? 15.327 -7.093 -17.231 1.00 70.31 90 ALA A O 1
ATOM 693 N N . CYS A 1 91 ? 15.954 -5.264 -18.355 1.00 65.19 91 CYS A N 1
ATOM 694 C CA . CYS A 1 91 ? 14.787 -4.450 -17.988 1.00 65.19 91 CYS A CA 1
ATOM 695 C C . CYS A 1 91 ? 13.509 -4.747 -18.804 1.00 65.19 91 CYS A C 1
ATOM 697 O O . CYS A 1 91 ? 12.394 -4.454 -18.361 1.00 65.19 91 CYS A O 1
ATOM 699 N N . THR A 1 92 ? 13.630 -5.290 -20.020 1.00 67.25 92 THR A N 1
ATOM 700 C CA . THR A 1 92 ? 12.509 -5.428 -20.982 1.00 67.25 92 THR A CA 1
ATOM 701 C C . THR A 1 92 ? 12.319 -6.841 -21.534 1.00 67.25 92 THR A C 1
ATOM 703 O O . THR A 1 92 ? 11.327 -7.121 -22.221 1.00 67.25 92 THR A O 1
ATOM 706 N N . GLY A 1 93 ? 13.251 -7.742 -21.235 1.00 65.94 93 GLY A N 1
ATOM 707 C CA . GLY A 1 93 ? 13.314 -9.086 -21.783 1.00 65.94 93 GLY A CA 1
ATOM 708 C C . GLY A 1 93 ? 12.233 -10.024 -21.261 1.00 65.94 93 GLY A C 1
ATOM 709 O O . GLY A 1 93 ? 11.399 -9.695 -20.412 1.00 65.94 93 GLY A O 1
ATOM 710 N N . LYS A 1 94 ? 12.257 -11.248 -21.797 1.00 68.81 94 LYS A N 1
ATOM 711 C CA . LYS A 1 94 ? 11.332 -12.327 -21.421 1.00 68.81 94 LYS A CA 1
ATOM 712 C C . LYS A 1 94 ? 11.390 -12.615 -19.914 1.00 68.81 94 LYS A C 1
ATOM 714 O O . LYS A 1 94 ? 10.335 -12.821 -19.327 1.00 68.81 94 LYS A O 1
ATOM 719 N N . GLY A 1 95 ? 12.575 -12.532 -19.301 1.00 66.12 95 GLY A N 1
ATOM 720 C CA . GLY A 1 95 ? 12.781 -12.690 -17.856 1.00 66.12 95 GLY A CA 1
ATOM 721 C C . GLY A 1 95 ? 11.968 -11.697 -17.027 1.00 66.12 95 GLY A C 1
ATOM 722 O O . GLY A 1 95 ? 11.121 -12.116 -16.248 1.00 66.12 95 GLY A O 1
ATOM 723 N N . MET A 1 96 ? 12.112 -10.391 -17.274 1.00 68.31 96 MET A N 1
ATOM 724 C CA . MET A 1 96 ? 11.347 -9.361 -16.556 1.00 68.31 96 MET A CA 1
ATOM 725 C C . MET A 1 96 ? 9.835 -9.460 -16.810 1.00 68.31 96 MET A C 1
ATOM 727 O O . MET A 1 96 ? 9.028 -9.251 -15.907 1.00 68.31 96 MET A O 1
ATOM 731 N N . ARG A 1 97 ? 9.413 -9.817 -18.032 1.00 72.62 97 ARG A N 1
ATOM 732 C CA . ARG A 1 97 ? 7.987 -10.063 -18.317 1.00 72.62 97 ARG A CA 1
ATOM 733 C C . ARG A 1 97 ? 7.449 -11.266 -17.546 1.00 72.62 97 ARG A C 1
ATOM 735 O O . ARG A 1 97 ? 6.339 -11.193 -17.028 1.00 72.62 97 ARG A O 1
ATOM 742 N N . ASN A 1 98 ? 8.215 -12.351 -17.474 1.00 73.62 98 ASN A N 1
ATOM 743 C CA . ASN A 1 98 ? 7.851 -13.539 -16.709 1.00 73.62 98 ASN A CA 1
ATOM 744 C C . ASN A 1 98 ? 7.818 -13.234 -15.210 1.00 73.62 98 ASN A C 1
ATOM 746 O O . ASN A 1 98 ? 6.850 -13.600 -14.556 1.00 73.62 98 ASN A O 1
ATOM 750 N N . TYR A 1 99 ? 8.802 -12.492 -14.699 1.00 72.31 99 TYR A N 1
ATOM 751 C CA . TYR A 1 99 ? 8.826 -12.014 -13.321 1.00 72.31 99 TYR A CA 1
ATOM 752 C C . TYR A 1 99 ? 7.603 -11.145 -13.010 1.00 72.31 99 TYR A C 1
ATOM 754 O O . TYR A 1 99 ? 6.881 -11.427 -12.064 1.00 72.31 99 TYR A O 1
ATOM 762 N N . ARG A 1 100 ? 7.267 -10.168 -13.864 1.00 78.62 100 ARG A N 1
ATOM 763 C CA . ARG A 1 100 ? 6.054 -9.354 -13.692 1.00 78.62 100 ARG A CA 1
ATOM 764 C C . ARG A 1 100 ? 4.787 -10.208 -13.667 1.00 78.62 100 ARG A C 1
ATOM 766 O O . ARG A 1 100 ? 3.914 -9.960 -12.845 1.00 78.62 100 ARG A O 1
ATOM 773 N N . ARG A 1 101 ? 4.661 -11.199 -14.559 1.00 81.12 101 ARG A N 1
ATOM 774 C CA . ARG A 1 101 ? 3.511 -12.121 -14.545 1.00 81.12 101 ARG A CA 1
ATOM 775 C C . ARG A 1 101 ? 3.470 -12.957 -13.270 1.00 81.12 101 ARG A C 1
ATOM 777 O O . ARG A 1 101 ? 2.385 -13.139 -12.736 1.00 81.12 101 ARG A O 1
ATOM 784 N N . LYS A 1 102 ? 4.629 -13.427 -12.796 1.00 80.56 102 LYS A N 1
ATOM 785 C CA . LYS A 1 102 ? 4.765 -14.131 -11.519 1.00 80.56 102 LYS A CA 1
ATOM 786 C C . LYS A 1 102 ? 4.274 -13.242 -10.379 1.00 80.56 102 LYS A C 1
ATOM 788 O O . LYS A 1 102 ? 3.342 -13.637 -9.708 1.00 80.56 102 LYS A O 1
ATOM 793 N N . VAL A 1 103 ? 4.782 -12.016 -10.250 1.00 81.81 103 VAL A N 1
ATOM 794 C CA . VAL A 1 103 ? 4.348 -11.060 -9.215 1.00 81.81 103 VAL A CA 1
ATOM 795 C C . VAL A 1 103 ? 2.845 -10.782 -9.294 1.00 81.81 103 VAL A C 1
ATOM 797 O O . VAL A 1 103 ? 2.163 -10.836 -8.282 1.00 81.81 103 VAL A O 1
ATOM 800 N N . ILE A 1 104 ? 2.298 -10.528 -10.490 1.00 85.62 104 ILE A N 1
ATOM 801 C CA . ILE A 1 104 ? 0.854 -10.295 -10.667 1.00 85.62 104 ILE A CA 1
ATOM 802 C C . ILE A 1 104 ? 0.031 -11.488 -10.178 1.00 85.62 104 ILE A C 1
ATOM 804 O O . ILE A 1 104 ? -0.996 -11.287 -9.535 1.00 85.62 104 ILE A O 1
ATOM 808 N N . ARG A 1 105 ? 0.472 -12.706 -10.499 1.00 85.00 105 ARG A N 1
ATOM 809 C CA . ARG A 1 105 ? -0.196 -13.940 -10.091 1.00 85.00 105 ARG A CA 1
ATOM 810 C C . ARG A 1 105 ? -0.060 -14.165 -8.588 1.00 85.00 105 ARG A C 1
ATOM 812 O O . ARG A 1 105 ? -1.070 -14.333 -7.929 1.00 85.00 105 ARG A O 1
ATOM 819 N N . ASP A 1 106 ? 1.159 -14.137 -8.063 1.00 83.44 106 ASP A N 1
ATOM 820 C CA . ASP A 1 106 ? 1.468 -14.487 -6.674 1.00 83.44 106 ASP A CA 1
ATOM 821 C C . ASP A 1 106 ? 0.847 -13.470 -5.694 1.00 83.44 106 ASP A C 1
ATOM 823 O O . ASP A 1 106 ? 0.323 -13.840 -4.648 1.00 83.44 106 ASP A O 1
ATOM 827 N N . LEU A 1 107 ? 0.793 -12.188 -6.073 1.00 87.00 107 LEU A N 1
ATOM 828 C CA . LEU A 1 107 ? 0.120 -11.141 -5.297 1.00 87.00 107 LEU A CA 1
ATOM 829 C C . LEU A 1 107 ? -1.358 -10.966 -5.645 1.00 87.00 107 LEU A C 1
ATOM 831 O O . LEU A 1 107 ? -2.026 -10.114 -5.051 1.00 87.00 107 LEU A O 1
ATOM 835 N N . ASN A 1 108 ? -1.896 -11.771 -6.562 1.00 87.56 108 ASN A N 1
ATOM 836 C CA . ASN A 1 108 ? -3.300 -11.731 -6.952 1.00 87.56 108 ASN A CA 1
ATOM 837 C C . ASN A 1 108 ? -3.751 -10.342 -7.437 1.00 87.56 108 ASN A C 1
ATOM 839 O O . ASN A 1 108 ? -4.828 -9.878 -7.081 1.00 87.56 108 ASN A O 1
ATOM 843 N N . LEU A 1 109 ? -2.931 -9.638 -8.223 1.00 87.44 109 LEU A N 1
ATOM 844 C CA . LEU A 1 109 ? -3.175 -8.239 -8.625 1.00 87.44 109 LEU A CA 1
ATOM 845 C C . LEU A 1 109 ? -4.173 -8.087 -9.783 1.00 87.44 109 LEU A C 1
ATOM 847 O O . LEU A 1 109 ? -4.544 -6.972 -10.139 1.00 87.44 109 LEU A O 1
ATOM 851 N N . ASN A 1 110 ? -4.562 -9.189 -10.420 1.00 86.44 110 ASN A N 1
ATOM 852 C CA . ASN A 1 110 ? -5.425 -9.203 -11.600 1.00 86.44 110 ASN A CA 1
ATOM 853 C C . ASN A 1 110 ? -6.635 -10.131 -11.439 1.00 86.44 110 ASN A C 1
ATOM 855 O O . ASN A 1 110 ? -7.132 -10.658 -12.442 1.00 86.44 110 ASN A O 1
ATOM 859 N N . TRP A 1 111 ? -7.091 -10.365 -10.204 1.00 87.88 111 TRP A N 1
ATOM 860 C CA . TRP A 1 111 ? -8.265 -11.198 -9.987 1.00 87.88 111 TRP A CA 1
ATOM 861 C C . TRP A 1 111 ? -9.472 -10.623 -10.712 1.00 87.88 111 TRP A C 1
ATOM 863 O O . TRP A 1 111 ? -9.768 -9.426 -10.686 1.00 87.88 111 TRP A O 1
ATOM 873 N N . LYS A 1 112 ? -10.182 -11.521 -11.391 1.00 88.69 112 LYS A N 1
ATOM 874 C CA . LYS A 1 112 ? -11.481 -11.212 -11.973 1.00 88.69 112 LYS A CA 1
ATOM 875 C C . LYS A 1 112 ? -12.541 -11.280 -10.880 1.00 88.69 112 LYS A C 1
ATOM 877 O O . LYS A 1 112 ? -12.319 -11.861 -9.820 1.00 88.69 112 LYS A O 1
ATOM 882 N N . LYS A 1 113 ? -13.728 -10.749 -11.190 1.00 88.12 113 LYS A N 1
ATOM 883 C CA . LYS A 1 113 ? -14.897 -10.795 -10.301 1.00 88.12 113 LYS A CA 1
ATOM 884 C C . LYS A 1 113 ? -15.105 -12.194 -9.701 1.00 88.12 113 LYS A C 1
ATOM 886 O O . LYS A 1 113 ? -15.252 -12.282 -8.497 1.00 88.12 113 LYS A O 1
ATOM 891 N N . ALA A 1 114 ? -15.049 -13.250 -10.517 1.00 91.62 114 ALA A N 1
ATOM 892 C CA . ALA A 1 114 ? -15.249 -14.626 -10.057 1.00 91.62 114 ALA A CA 1
ATOM 893 C C . ALA A 1 114 ? -14.257 -15.039 -8.954 1.00 91.62 114 ALA A C 1
ATOM 895 O O . ALA A 1 114 ? -14.694 -15.384 -7.868 1.00 91.62 114 ALA A O 1
ATOM 896 N N . SER A 1 115 ? -12.946 -14.909 -9.190 1.00 92.06 115 SER A N 1
ATOM 897 C CA . SER A 1 115 ? -11.908 -15.288 -8.214 1.00 92.06 115 SER A CA 1
ATOM 898 C C . SER A 1 115 ? -11.989 -14.484 -6.920 1.00 92.06 115 SER A C 1
ATOM 900 O O . SER A 1 115 ? -11.753 -15.001 -5.836 1.00 92.06 115 SER A O 1
ATOM 902 N N . ARG A 1 116 ? -12.334 -13.199 -7.026 1.00 91.62 116 ARG A N 1
ATOM 903 C CA . ARG A 1 116 ? -12.532 -12.361 -5.848 1.00 91.62 116 ARG A CA 1
ATOM 904 C C . ARG A 1 116 ? -13.779 -12.771 -5.070 1.00 91.62 116 ARG A C 1
ATOM 906 O O . ARG A 1 116 ? -13.737 -12.816 -3.850 1.00 91.62 116 ARG A O 1
ATOM 913 N N . ASP A 1 117 ? -14.891 -13.007 -5.758 1.00 92.75 117 ASP A N 1
ATOM 914 C CA . ASP A 1 117 ? -16.147 -13.379 -5.111 1.00 92.75 117 ASP A CA 1
ATOM 915 C C . ASP A 1 117 ? -16.023 -14.777 -4.458 1.00 92.75 117 ASP A C 1
ATOM 917 O O . ASP A 1 117 ? -16.557 -14.968 -3.373 1.00 92.75 117 ASP A O 1
ATOM 921 N N . GLU A 1 118 ? -15.248 -15.695 -5.050 1.00 93.62 118 GLU A N 1
ATOM 922 C CA . GLU A 1 118 ? -14.836 -16.982 -4.457 1.00 93.62 118 GLU A CA 1
ATOM 923 C C . GLU A 1 118 ? -13.997 -16.777 -3.185 1.00 93.62 118 GLU A C 1
ATOM 925 O O . GLU A 1 118 ? -14.389 -17.229 -2.116 1.00 93.62 118 GLU A O 1
ATOM 930 N N . TYR A 1 119 ? -12.923 -15.982 -3.255 1.00 92.31 119 TYR A N 1
ATOM 931 C CA . TYR A 1 119 ? -12.116 -15.632 -2.078 1.00 92.31 119 TYR A CA 1
ATOM 932 C C . TYR A 1 119 ? -12.943 -15.011 -0.942 1.00 92.31 119 TYR A C 1
ATOM 934 O O . TYR A 1 119 ? -12.736 -15.321 0.226 1.00 92.31 119 TYR A O 1
ATOM 942 N N . LEU A 1 120 ? -13.875 -14.112 -1.269 1.00 94.00 120 LEU A N 1
ATOM 943 C CA . LEU A 1 120 ? -14.734 -13.467 -0.275 1.00 94.00 120 LEU A CA 1
ATOM 944 C C . LEU A 1 120 ? -15.788 -14.423 0.298 1.00 94.00 120 LEU A C 1
ATOM 946 O O . LEU A 1 120 ? -16.221 -14.205 1.427 1.00 94.00 120 LEU A O 1
ATOM 950 N N . ALA A 1 121 ? -16.210 -15.440 -0.459 1.00 94.31 121 ALA A N 1
ATOM 951 C CA . ALA A 1 121 ? -17.155 -16.454 0.005 1.00 94.31 121 ALA A CA 1
ATOM 952 C C . ALA A 1 121 ? -16.533 -17.388 1.055 1.00 94.31 121 ALA A C 1
ATOM 954 O O . ALA A 1 121 ? -17.243 -17.839 1.951 1.00 94.31 121 ALA A O 1
ATOM 955 N N . ASP A 1 122 ? -15.218 -17.604 0.988 1.00 94.12 122 ASP A N 1
ATOM 956 C CA . ASP A 1 122 ? -14.470 -18.398 1.971 1.00 94.12 122 ASP A CA 1
ATOM 957 C C . ASP A 1 122 ? -14.252 -17.662 3.305 1.00 94.12 122 ASP A C 1
ATOM 959 O O . ASP A 1 122 ? -13.867 -18.268 4.308 1.00 94.12 122 ASP A O 1
ATOM 963 N N . ILE A 1 123 ? -14.492 -16.347 3.352 1.00 95.81 123 ILE A N 1
ATOM 964 C CA . ILE A 1 123 ? -14.320 -15.548 4.567 1.00 95.81 123 ILE A CA 1
ATOM 965 C C . ILE A 1 123 ? -15.598 -15.581 5.403 1.00 95.81 123 ILE A C 1
ATOM 967 O O . ILE A 1 123 ? -16.687 -15.248 4.936 1.00 95.81 123 ILE A O 1
ATOM 971 N N . GLU A 1 124 ? -15.448 -15.903 6.689 1.00 95.75 124 GLU A N 1
ATOM 972 C CA . GLU A 1 124 ? -16.555 -15.894 7.642 1.00 95.75 124 GLU A CA 1
ATOM 973 C C . GLU A 1 124 ? -17.225 -14.515 7.704 1.00 95.75 124 GLU A C 1
ATOM 975 O O . GLU A 1 124 ? -16.574 -13.489 7.920 1.00 95.75 124 GLU A O 1
ATOM 980 N N . VAL A 1 125 ? -18.552 -14.500 7.577 1.00 96.56 125 VAL A N 1
ATOM 981 C CA . VAL A 1 125 ? -19.365 -13.298 7.755 1.00 96.56 125 VAL A CA 1
ATOM 982 C C . VAL A 1 125 ? -20.016 -13.325 9.131 1.00 96.56 125 VAL A C 1
ATOM 984 O O . VAL A 1 125 ? -20.826 -14.202 9.425 1.00 96.56 125 VAL A O 1
ATOM 987 N N . VAL A 1 126 ? -19.723 -12.317 9.952 1.00 96.38 126 VAL A N 1
ATOM 988 C CA . VAL A 1 126 ? -20.335 -12.142 11.271 1.00 96.38 126 VAL A CA 1
ATOM 989 C C . VAL A 1 126 ? -21.255 -10.929 11.279 1.00 96.38 126 VAL A C 1
ATOM 991 O O . VAL A 1 126 ? -20.862 -9.818 10.917 1.00 96.38 126 VAL A O 1
ATOM 994 N N . VAL A 1 127 ? -22.487 -11.132 11.747 1.00 96.19 127 VAL A N 1
ATOM 995 C CA . VAL A 1 127 ? -23.433 -10.039 11.987 1.00 96.19 127 VAL A CA 1
A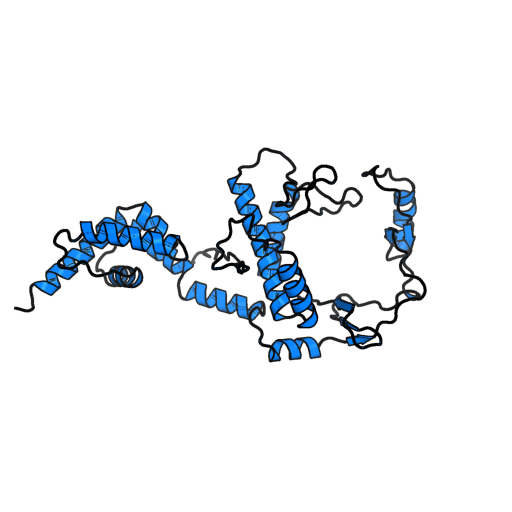TOM 996 C C . VAL A 1 127 ? -23.161 -9.417 13.354 1.00 96.19 127 VAL A C 1
ATOM 998 O O . VAL A 1 127 ? -23.349 -10.058 14.387 1.00 96.19 127 VAL A O 1
ATOM 1001 N N . VAL A 1 128 ? -22.752 -8.151 13.369 1.00 93.31 128 VAL A N 1
ATOM 1002 C CA . VAL A 1 128 ? -22.454 -7.395 14.589 1.00 93.31 128 VAL A CA 1
ATOM 1003 C C . VAL A 1 128 ? -23.601 -6.456 14.956 1.00 93.31 128 VAL A C 1
ATOM 1005 O O . VAL A 1 128 ? -24.234 -5.823 14.106 1.00 93.31 128 VAL A O 1
ATOM 1008 N N . LYS A 1 129 ? -23.873 -6.355 16.260 1.00 91.12 129 LYS A N 1
ATOM 1009 C CA . LYS A 1 129 ? -24.860 -5.426 16.820 1.00 91.12 129 LYS A CA 1
ATOM 1010 C C . LYS A 1 129 ? -24.139 -4.264 17.504 1.00 91.12 129 LYS A C 1
ATOM 1012 O O . LYS A 1 129 ? -23.175 -4.510 18.231 1.00 91.12 129 LYS A O 1
ATOM 1017 N N . PRO A 1 130 ? -24.603 -3.016 17.327 1.00 87.56 130 PRO A N 1
ATOM 1018 C CA . PRO A 1 130 ? -24.077 -1.890 18.084 1.00 87.56 130 PRO A CA 1
ATOM 1019 C C . PRO A 1 130 ? -24.235 -2.137 19.586 1.00 87.56 130 PRO A C 1
ATOM 1021 O O . PRO A 1 130 ? -25.309 -2.529 20.051 1.00 87.56 130 PRO A O 1
ATOM 1024 N N . LEU A 1 131 ? -23.176 -1.885 20.351 1.00 89.12 131 LEU A N 1
ATOM 1025 C CA . LEU A 1 131 ? -23.262 -1.899 21.806 1.00 89.12 131 LEU A CA 1
ATOM 1026 C C . LEU A 1 131 ? -24.056 -0.677 22.281 1.00 89.12 131 LEU A C 1
ATOM 1028 O O . LEU A 1 131 ? -23.862 0.426 21.774 1.00 89.12 131 LEU A O 1
ATOM 1032 N N . ARG A 1 132 ? -24.910 -0.854 23.301 1.00 91.81 132 ARG A N 1
ATOM 1033 C CA . ARG A 1 132 ? -25.640 0.266 23.933 1.00 91.81 132 ARG A CA 1
ATOM 1034 C C . ARG A 1 132 ? -24.689 1.337 24.470 1.00 91.81 132 ARG A C 1
ATOM 1036 O O . ARG A 1 132 ? -24.989 2.522 24.404 1.00 91.81 132 ARG A O 1
ATOM 1043 N N . LYS A 1 133 ? -23.547 0.903 25.006 1.00 93.00 133 LYS A N 1
ATOM 1044 C CA . LYS A 1 133 ? -22.447 1.755 25.453 1.00 93.00 133 LYS A CA 1
ATOM 1045 C C . LYS A 1 133 ? -21.175 1.305 24.730 1.00 93.00 133 LYS A C 1
ATOM 1047 O O . LYS A 1 133 ? -20.886 0.109 24.780 1.00 93.00 133 LYS A O 1
ATOM 1052 N N . PRO A 1 134 ? -20.422 2.214 24.084 1.00 92.12 134 PRO A N 1
ATOM 1053 C CA . PRO A 1 134 ? -19.169 1.863 23.428 1.00 92.12 134 PRO A CA 1
ATOM 1054 C C . PRO A 1 134 ? -18.207 1.153 24.383 1.00 92.12 134 PRO A C 1
ATOM 1056 O O . PRO A 1 134 ? -18.021 1.591 25.524 1.00 92.12 134 PRO A O 1
ATOM 1059 N N . TYR A 1 135 ? -17.612 0.062 23.907 1.00 93.00 135 TYR A N 1
ATOM 1060 C CA . TYR A 1 135 ? -16.617 -0.706 24.638 1.00 93.00 135 TYR A CA 1
ATOM 1061 C C . TYR A 1 135 ? -15.497 -1.177 23.690 1.00 93.00 135 TYR A C 1
ATOM 1063 O O . TYR A 1 135 ? -15.821 -1.717 22.630 1.00 93.00 135 TYR A O 1
ATOM 1071 N N . PRO A 1 136 ? -14.209 -1.012 24.052 1.00 93.75 136 PRO A N 1
ATOM 1072 C CA . PRO A 1 136 ? -13.707 -0.275 25.218 1.00 93.75 136 PRO A CA 1
ATOM 1073 C C . PRO A 1 136 ? -14.140 1.205 25.224 1.00 93.75 136 PRO A C 1
ATOM 1075 O O . PRO A 1 136 ? -14.512 1.736 24.174 1.00 93.75 136 PRO A O 1
ATOM 1078 N N . PRO A 1 137 ? -14.149 1.884 26.386 1.00 93.50 137 PRO A N 1
ATOM 1079 C CA . PRO A 1 137 ? -14.515 3.294 26.446 1.00 93.50 137 PRO A CA 1
ATOM 1080 C C . PRO A 1 137 ? -13.602 4.143 25.542 1.00 93.50 137 PRO A C 1
ATOM 1082 O O . PRO A 1 137 ? -12.382 3.957 25.561 1.00 93.50 137 PRO A O 1
ATOM 1085 N N . PRO A 1 138 ? -14.150 5.088 24.757 1.00 91.88 138 PRO A N 1
ATOM 1086 C CA . PRO A 1 138 ? -13.340 5.949 23.901 1.00 91.88 138 PRO A CA 1
ATOM 1087 C C . PRO A 1 138 ? -12.399 6.822 24.740 1.00 91.88 138 PRO A C 1
ATOM 1089 O O . PRO A 1 138 ? -12.682 7.111 25.902 1.00 91.88 138 PRO A O 1
ATOM 1092 N N . ASN A 1 139 ? -11.298 7.285 24.141 1.00 89.81 139 ASN A N 1
ATOM 1093 C CA . ASN A 1 139 ? -10.299 8.144 24.796 1.00 89.81 139 ASN A CA 1
ATOM 1094 C C . ASN A 1 139 ? -9.638 7.513 26.036 1.00 89.81 139 ASN A C 1
ATOM 1096 O O . ASN A 1 139 ? -9.319 8.214 26.991 1.00 89.81 139 ASN A O 1
ATOM 1100 N N . HIS A 1 140 ? -9.434 6.199 26.024 1.00 90.88 140 HIS A N 1
ATOM 1101 C CA . HIS A 1 140 ? -8.688 5.481 27.054 1.00 90.88 140 HIS A CA 1
ATOM 1102 C C . HIS A 1 140 ? -7.492 4.769 26.429 1.00 90.88 140 HIS A C 1
ATOM 1104 O O . HIS A 1 140 ? -7.528 4.375 25.262 1.00 90.88 140 HIS A O 1
ATOM 1110 N N . ILE A 1 141 ? -6.439 4.585 27.217 1.00 89.50 141 ILE A N 1
ATOM 1111 C CA . ILE A 1 141 ? -5.370 3.644 26.886 1.00 89.50 141 ILE A CA 1
ATOM 1112 C C . ILE A 1 141 ? -5.803 2.291 27.435 1.00 89.50 141 ILE A C 1
ATOM 1114 O O . ILE A 1 141 ? -6.192 2.200 28.596 1.00 89.50 141 ILE A O 1
ATOM 1118 N N . VAL A 1 142 ? -5.778 1.255 26.604 1.00 92.94 142 VAL A N 1
ATOM 1119 C CA . VAL A 1 142 ? -6.325 -0.057 26.961 1.00 92.94 142 VAL A CA 1
ATOM 1120 C C . VAL A 1 142 ? -5.191 -1.033 27.255 1.00 92.94 142 VAL A C 1
ATOM 1122 O O . VAL A 1 142 ? -4.285 -1.189 26.442 1.00 92.94 142 VAL A O 1
ATOM 1125 N N . ALA A 1 143 ? -5.253 -1.694 28.408 1.00 93.88 143 ALA A N 1
ATOM 1126 C CA . ALA A 1 143 ? -4.451 -2.872 28.707 1.00 93.88 143 ALA A CA 1
ATOM 1127 C C . ALA A 1 143 ? -5.223 -4.124 28.297 1.00 93.88 143 ALA A C 1
ATOM 1129 O O . ALA A 1 143 ? -6.298 -4.380 28.838 1.00 93.88 143 ALA A O 1
ATOM 1130 N N . GLU A 1 144 ? -4.677 -4.909 27.372 1.00 91.56 144 GLU A N 1
ATOM 1131 C CA . GLU A 1 144 ? -5.330 -6.122 26.857 1.00 91.56 144 GLU A CA 1
ATOM 1132 C C . GLU A 1 144 ? -5.414 -7.250 27.897 1.00 91.56 144 GLU A C 1
ATOM 1134 O O . GLU A 1 144 ? -6.291 -8.106 27.809 1.00 91.56 144 GLU A O 1
ATOM 1139 N N . SER A 1 145 ? -4.540 -7.235 28.909 1.00 91.62 145 SER A N 1
ATOM 1140 C CA . SER A 1 145 ? -4.502 -8.228 29.982 1.00 91.62 145 SER A CA 1
ATOM 1141 C C . SER A 1 145 ? -4.401 -7.590 31.368 1.00 91.62 145 SER A C 1
ATOM 1143 O O . SER A 1 145 ? -3.984 -6.441 31.535 1.00 91.62 145 SER A O 1
ATOM 1145 N N . GLU A 1 146 ? -4.749 -8.370 32.391 1.00 93.62 146 GLU A N 1
ATOM 1146 C CA . GLU A 1 146 ? -4.557 -7.988 33.791 1.00 93.62 146 GLU A CA 1
ATOM 1147 C C . GLU A 1 146 ? -3.086 -7.766 34.135 1.00 93.62 146 GLU A C 1
ATOM 1149 O O . GLU A 1 146 ? -2.750 -6.766 34.762 1.00 93.62 146 GLU A O 1
ATOM 1154 N N . SER A 1 147 ? -2.204 -8.655 33.675 1.00 94.44 147 SER A N 1
ATOM 1155 C CA . SER A 1 147 ? -0.766 -8.538 33.910 1.00 94.44 147 SER A CA 1
ATOM 1156 C C . SER A 1 147 ? -0.195 -7.256 33.306 1.00 94.44 147 SER A C 1
ATOM 1158 O O . SER A 1 147 ? 0.559 -6.552 33.974 1.00 94.44 147 SER A O 1
ATOM 1160 N N . ALA A 1 148 ? -0.606 -6.899 32.084 1.00 93.44 148 ALA A N 1
ATOM 1161 C CA . ALA A 1 148 ? -0.227 -5.635 31.464 1.00 93.44 148 ALA A CA 1
ATOM 1162 C C . ALA A 1 148 ? -0.798 -4.445 32.243 1.00 93.44 148 ALA A C 1
ATOM 1164 O O . ALA A 1 148 ? -0.096 -3.462 32.466 1.00 93.44 148 ALA A O 1
ATOM 1165 N N . HIS A 1 149 ? -2.048 -4.531 32.703 1.00 94.31 149 HIS A N 1
ATOM 1166 C CA . HIS A 1 149 ? -2.636 -3.467 33.506 1.00 94.31 149 HIS A CA 1
ATOM 1167 C C . HIS A 1 149 ? -1.839 -3.247 34.797 1.00 94.31 149 HIS A C 1
ATOM 1169 O O . HIS A 1 149 ? -1.393 -2.137 35.048 1.00 94.31 149 HIS A O 1
ATOM 1175 N N . VAL A 1 150 ? -1.588 -4.296 35.580 1.00 94.69 150 VAL A N 1
ATOM 1176 C CA . VAL A 1 150 ? -0.832 -4.205 36.839 1.00 94.69 150 VAL A CA 1
ATOM 1177 C C . VAL A 1 150 ? 0.590 -3.686 36.606 1.00 94.69 150 VAL A C 1
ATOM 1179 O O . VAL A 1 150 ? 1.029 -2.787 37.319 1.00 94.69 150 VAL A O 1
ATOM 1182 N N . ALA A 1 151 ? 1.287 -4.196 35.586 1.00 94.56 151 ALA A N 1
ATOM 1183 C CA . ALA A 1 151 ? 2.662 -3.797 35.286 1.00 94.56 151 ALA A CA 1
ATOM 1184 C C . ALA A 1 151 ? 2.779 -2.319 34.878 1.00 94.56 151 ALA A C 1
ATOM 1186 O O . ALA A 1 151 ? 3.748 -1.652 35.238 1.00 94.56 151 ALA A O 1
ATOM 1187 N N . TRP A 1 152 ? 1.797 -1.802 34.133 1.00 92.88 152 TRP A N 1
ATOM 1188 C CA . TRP A 1 152 ? 1.878 -0.468 33.540 1.00 92.88 152 TRP A CA 1
ATOM 1189 C C . TRP A 1 152 ? 1.046 0.594 34.264 1.00 92.88 152 TRP A C 1
ATOM 1191 O O . TRP A 1 152 ? 1.315 1.772 34.054 1.00 92.88 152 TRP A O 1
ATOM 1201 N N . PHE A 1 153 ? 0.089 0.240 35.130 1.00 92.06 153 PHE A N 1
ATOM 1202 C CA . PHE A 1 153 ? -0.866 1.192 35.724 1.00 92.06 153 PHE A CA 1
ATOM 1203 C C . PHE A 1 153 ? -0.176 2.384 36.385 1.00 92.06 153 PHE A C 1
ATOM 1205 O O . PHE A 1 153 ? -0.402 3.525 35.982 1.00 92.06 153 PHE A O 1
ATOM 1212 N N . LYS A 1 154 ? 0.745 2.116 37.318 1.00 91.81 154 LYS A N 1
ATOM 1213 C CA . LYS A 1 154 ? 1.487 3.162 38.031 1.00 91.81 154 LYS A CA 1
ATOM 1214 C C . LYS A 1 154 ? 2.297 4.041 37.076 1.00 91.81 154 LYS A C 1
ATOM 1216 O O . LYS A 1 154 ? 2.227 5.263 37.145 1.00 91.81 154 LYS A O 1
ATOM 1221 N N . PHE A 1 155 ? 3.008 3.429 36.125 1.00 90.38 155 PHE A N 1
ATOM 1222 C CA . PHE A 1 155 ? 3.759 4.172 35.112 1.00 90.38 155 PHE A CA 1
ATOM 1223 C C . PHE A 1 155 ? 2.840 5.073 34.281 1.00 90.38 155 PHE A C 1
ATOM 1225 O O . PHE A 1 155 ? 3.152 6.240 34.054 1.00 90.38 155 PHE A O 1
ATOM 1232 N N . MET A 1 156 ? 1.690 4.563 33.846 1.00 89.31 156 MET A N 1
ATOM 1233 C CA . MET A 1 156 ? 0.739 5.334 33.056 1.00 89.31 156 MET A CA 1
ATOM 1234 C C . MET A 1 156 ? 0.130 6.480 33.869 1.00 89.31 156 MET A C 1
ATOM 1236 O O . MET A 1 156 ? -0.014 7.567 33.315 1.00 89.31 156 MET A O 1
ATOM 1240 N N . GLU A 1 157 ? -0.146 6.302 35.164 1.00 87.00 157 GLU A N 1
ATOM 1241 C CA . GLU A 1 157 ? -0.669 7.345 36.063 1.00 87.00 157 GLU A CA 1
ATOM 1242 C C . GLU A 1 157 ? 0.356 8.404 36.479 1.00 87.00 157 GLU A C 1
ATOM 1244 O O . GLU A 1 157 ? 0.000 9.576 36.605 1.00 87.00 157 GLU A O 1
ATOM 1249 N N . GLU A 1 158 ? 1.633 8.054 36.595 1.00 88.94 158 GLU A N 1
ATOM 1250 C CA . GLU A 1 158 ? 2.666 8.973 37.094 1.00 88.94 158 GLU A CA 1
ATOM 1251 C C . GLU A 1 158 ? 3.478 9.626 35.973 1.00 88.94 158 GLU A C 1
ATOM 1253 O O . GLU A 1 158 ? 4.012 10.722 36.153 1.00 88.94 158 GLU A O 1
ATOM 1258 N N . ARG A 1 159 ? 3.557 9.002 34.786 1.00 86.44 159 ARG A N 1
ATOM 1259 C CA . ARG A 1 159 ? 4.406 9.522 33.709 1.00 86.44 159 ARG A CA 1
ATOM 1260 C C . ARG A 1 159 ? 4.009 10.951 33.303 1.00 86.44 159 ARG A C 1
ATOM 1262 O O . ARG A 1 159 ? 2.808 11.239 33.154 1.00 86.44 159 ARG A O 1
ATOM 1269 N N . PRO A 1 160 ? 4.999 11.820 33.026 1.00 85.75 160 PRO A N 1
ATOM 1270 C CA . PRO A 1 160 ? 4.772 13.069 32.312 1.00 85.75 160 PRO A CA 1
ATOM 1271 C C . PRO A 1 160 ? 4.145 12.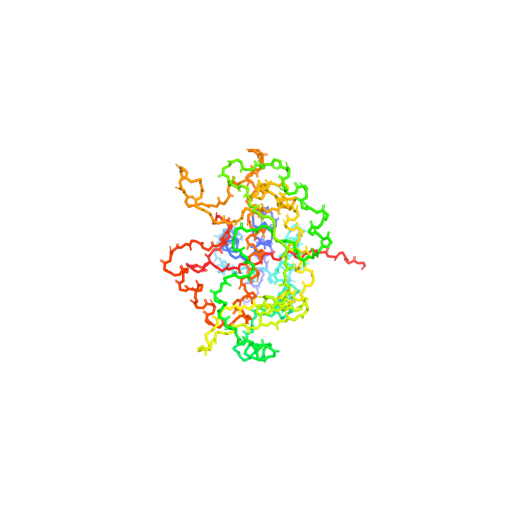799 30.941 1.00 85.75 160 PRO A C 1
ATOM 1273 O O . PRO A 1 160 ? 4.395 11.756 30.342 1.00 85.75 160 PRO A O 1
ATOM 1276 N N . ILE A 1 161 ? 3.367 13.751 30.427 1.00 85.38 161 ILE A N 1
ATOM 1277 C CA . ILE A 1 161 ? 2.787 13.687 29.078 1.00 85.38 161 ILE A CA 1
ATOM 1278 C C . ILE A 1 161 ? 3.760 14.366 28.100 1.00 85.38 161 ILE A C 1
ATOM 1280 O O . ILE A 1 161 ? 3.960 15.583 28.205 1.00 85.38 161 ILE A O 1
ATOM 1284 N N . PRO A 1 162 ? 4.377 13.629 27.156 1.00 82.88 162 PRO A N 1
ATOM 1285 C CA . PRO A 1 162 ? 5.238 14.206 26.127 1.00 82.88 162 PRO A CA 1
ATOM 1286 C C . PRO A 1 162 ? 4.564 15.300 25.288 1.00 82.88 162 PRO A C 1
ATOM 1288 O O . PRO A 1 162 ? 5.199 16.307 24.962 1.00 82.88 162 PRO A O 1
ATOM 1291 N N . ASP A 1 163 ? 3.287 15.142 24.928 1.00 83.19 163 ASP A N 1
ATOM 1292 C CA . ASP A 1 163 ? 2.513 16.160 24.219 1.00 83.19 163 ASP A CA 1
ATOM 1293 C C . ASP A 1 163 ? 1.576 16.939 25.151 1.00 83.19 163 ASP A C 1
ATOM 1295 O O . ASP A 1 163 ? 0.392 16.631 25.283 1.00 83.19 163 ASP A O 1
ATOM 1299 N N . LYS A 1 164 ? 2.090 18.033 25.725 1.00 83.38 164 LYS A N 1
ATOM 1300 C CA . LYS A 1 164 ? 1.347 18.935 26.629 1.00 83.38 164 LYS A CA 1
ATOM 1301 C C . LYS A 1 164 ? 0.066 19.543 26.033 1.00 83.38 164 LYS A C 1
ATOM 1303 O O . LYS A 1 164 ? -0.697 20.173 26.754 1.00 83.38 164 LYS A O 1
ATOM 1308 N N . ARG A 1 165 ? -0.168 19.402 24.724 1.00 83.25 165 ARG A N 1
ATOM 1309 C CA . ARG A 1 165 ? -1.392 19.876 24.054 1.00 83.25 165 ARG A CA 1
ATOM 1310 C C . ARG A 1 165 ? -2.588 18.949 24.276 1.00 83.25 165 ARG A C 1
ATOM 1312 O O . ARG A 1 165 ? -3.699 19.330 23.921 1.00 83.25 165 ARG A O 1
ATOM 1319 N N . LYS A 1 166 ? -2.373 17.729 24.779 1.00 82.69 166 LYS A N 1
ATOM 1320 C CA . LYS A 1 166 ? -3.425 16.730 24.992 1.00 82.69 166 LYS A CA 1
ATOM 1321 C C . LYS A 1 166 ? -3.611 16.436 26.483 1.00 82.69 166 LYS A C 1
ATOM 1323 O O . LYS A 1 166 ? -2.625 16.418 27.219 1.00 82.69 166 LYS A O 1
ATOM 1328 N N . PRO A 1 167 ? -4.853 16.179 26.930 1.00 86.94 167 PRO A N 1
ATOM 1329 C CA . PRO A 1 167 ? -5.096 15.712 28.286 1.00 86.94 167 PRO A CA 1
ATOM 1330 C C . PRO A 1 167 ? -4.569 14.285 28.473 1.00 86.94 167 PRO A C 1
ATOM 1332 O O . PRO A 1 167 ? -4.441 13.518 27.512 1.00 86.94 167 PRO A O 1
ATOM 1335 N N . LYS A 1 168 ? -4.305 13.920 29.730 1.00 86.88 168 LYS A N 1
ATOM 1336 C CA . LYS A 1 168 ? -3.949 12.551 30.101 1.00 86.88 168 LYS A CA 1
ATOM 1337 C C . LYS A 1 168 ? -5.137 11.628 29.845 1.00 86.88 168 LYS A C 1
ATOM 1339 O O . LYS A 1 168 ? -6.230 11.896 30.336 1.00 86.88 168 LYS A O 1
ATOM 1344 N N . LEU A 1 169 ? -4.924 10.557 29.085 1.00 88.44 169 LEU A N 1
ATOM 1345 C CA . LEU A 1 169 ? -5.960 9.550 28.863 1.00 88.44 169 LEU A CA 1
ATOM 1346 C C . LEU A 1 169 ? -5.983 8.564 30.041 1.00 88.44 169 LEU A C 1
ATOM 1348 O O . LEU A 1 169 ? -4.905 8.127 30.457 1.00 88.44 169 LEU A O 1
ATOM 1352 N N . PRO A 1 170 ? -7.161 8.186 30.567 1.00 91.19 170 PRO A N 1
ATOM 1353 C CA . PRO A 1 170 ? -7.244 7.183 31.621 1.00 91.19 170 PRO A CA 1
ATOM 1354 C C . PRO A 1 170 ? -6.803 5.806 31.114 1.00 91.19 170 PRO A C 1
ATOM 1356 O O . PRO A 1 170 ? -6.962 5.481 29.931 1.00 91.19 170 PRO A O 1
ATOM 1359 N N . PHE A 1 171 ? -6.269 4.986 32.018 1.00 92.25 171 PHE A N 1
ATOM 1360 C CA . PHE A 1 171 ? -5.856 3.619 31.716 1.00 92.25 171 PHE A CA 1
ATOM 1361 C C . PHE A 1 171 ? -6.984 2.639 32.056 1.00 92.25 171 PHE A C 1
ATOM 1363 O O . PHE A 1 171 ? -7.523 2.655 33.160 1.00 92.25 171 PHE A O 1
ATOM 1370 N N . HIS A 1 172 ? -7.390 1.824 31.085 1.00 93.81 172 HIS A N 1
ATOM 1371 C CA . HIS A 1 172 ? -8.528 0.918 31.184 1.00 93.81 172 HIS A CA 1
ATOM 1372 C C . HIS A 1 172 ? -8.087 -0.529 30.984 1.00 93.81 172 HIS A C 1
ATOM 1374 O O . HIS A 1 172 ? -7.517 -0.874 29.951 1.00 93.81 172 HIS A O 1
ATOM 1380 N N . ARG A 1 173 ? -8.416 -1.404 31.935 1.00 95.56 173 ARG A N 1
ATOM 1381 C CA . ARG A 1 173 ? -8.282 -2.850 31.748 1.00 95.56 173 ARG A CA 1
ATOM 1382 C C . ARG A 1 173 ? -9.376 -3.372 30.814 1.00 95.56 173 ARG A C 1
ATOM 1384 O O . ARG A 1 173 ? -10.563 -3.215 31.108 1.00 95.56 173 ARG A O 1
ATOM 1391 N N . LEU A 1 174 ? -8.974 -4.048 29.742 1.00 95.12 174 LEU A N 1
ATOM 1392 C CA . LEU A 1 174 ? -9.879 -4.765 28.854 1.00 95.12 174 LEU A CA 1
ATOM 1393 C C . LEU A 1 174 ? -10.576 -5.921 29.595 1.00 95.12 174 LEU A C 1
ATOM 1395 O O . LEU A 1 174 ? -9.969 -6.663 30.367 1.00 95.12 174 LEU A O 1
ATOM 1399 N N . GLN A 1 175 ? -11.873 -6.056 29.357 1.00 93.19 175 GLN A N 1
ATOM 1400 C CA . GLN A 1 175 ? -12.757 -7.101 29.859 1.00 93.19 175 GLN A CA 1
ATOM 1401 C C . GLN A 1 175 ? -13.335 -7.785 28.626 1.00 93.19 175 GLN A C 1
ATOM 1403 O O . GLN A 1 175 ? -14.196 -7.223 27.943 1.00 93.19 175 GLN A O 1
ATOM 1408 N N . ASN A 1 176 ? -12.802 -8.960 28.297 1.00 90.38 176 ASN A N 1
ATOM 1409 C CA . ASN A 1 176 ? -13.105 -9.649 27.043 1.00 90.38 176 ASN A CA 1
ATOM 1410 C C . ASN A 1 176 ? -14.594 -9.994 26.915 1.00 90.38 176 ASN A C 1
ATOM 1412 O O . ASN A 1 176 ? -15.137 -9.973 25.817 1.00 90.38 176 ASN A O 1
ATOM 1416 N N . GLU A 1 177 ? -15.278 -10.204 28.037 1.00 91.25 177 GLU A N 1
ATOM 1417 C CA . GLU A 1 177 ? -16.703 -10.540 28.116 1.00 91.25 177 GLU A CA 1
ATOM 1418 C C . GLU A 1 177 ? -17.607 -9.388 27.647 1.00 91.25 177 GLU A C 1
ATOM 1420 O O . GLU A 1 177 ? -18.783 -9.591 27.353 1.00 91.25 177 GLU A O 1
ATOM 1425 N N . LYS A 1 178 ? -17.072 -8.161 27.581 1.00 91.88 178 LYS A N 1
ATOM 1426 C CA . LYS A 1 178 ? -17.785 -6.969 27.099 1.00 91.88 178 LYS A CA 1
ATOM 1427 C C . LYS A 1 178 ? -17.562 -6.687 25.614 1.00 91.88 178 LYS A C 1
ATOM 1429 O O . LYS A 1 178 ? -18.200 -5.781 25.072 1.00 91.88 178 LYS A O 1
ATOM 1434 N N . LEU A 1 179 ? -16.658 -7.413 24.957 1.00 90.62 179 LEU A N 1
ATOM 1435 C CA . LEU A 1 179 ? -16.443 -7.287 23.520 1.00 90.62 179 LEU A CA 1
ATOM 1436 C C . LEU A 1 179 ? -17.593 -7.954 22.763 1.00 90.62 179 LEU A C 1
ATOM 1438 O O . LEU A 1 179 ? -18.014 -9.058 23.092 1.00 90.62 179 LEU A O 1
ATOM 1442 N N . ALA A 1 180 ? -18.085 -7.293 21.714 1.00 88.88 180 ALA A N 1
ATOM 1443 C CA . ALA A 1 180 ? -19.102 -7.882 20.841 1.00 88.88 180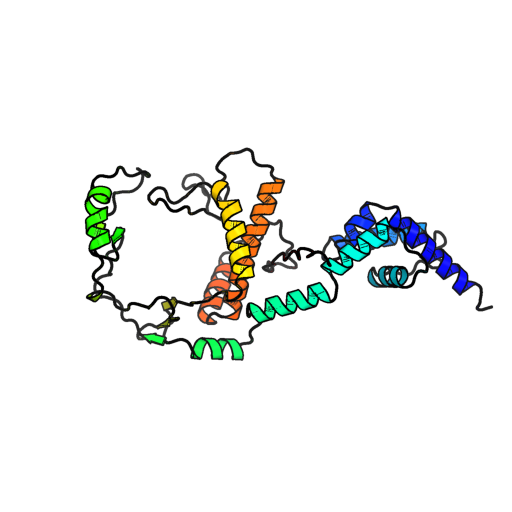 ALA A CA 1
ATOM 1444 C C . ALA A 1 180 ? -18.557 -9.092 20.065 1.00 88.88 180 ALA A C 1
ATOM 1446 O O . ALA A 1 180 ? -19.290 -10.037 19.786 1.00 88.88 180 ALA A O 1
ATOM 1447 N N . ILE A 1 181 ? -17.277 -9.037 19.698 1.00 89.50 181 ILE A N 1
ATOM 1448 C CA . ILE A 1 181 ? -16.561 -10.106 19.014 1.00 89.50 181 ILE A CA 1
ATOM 1449 C C . ILE A 1 181 ? -15.066 -9.989 19.303 1.00 89.50 181 ILE A C 1
ATOM 1451 O O . ILE A 1 181 ? -14.523 -8.885 19.355 1.00 89.50 181 ILE A O 1
ATOM 1455 N N . ASN A 1 182 ? -14.409 -11.137 19.455 1.00 90.00 182 ASN A N 1
ATOM 1456 C CA . ASN A 1 182 ? -12.959 -11.254 19.472 1.00 90.00 182 ASN A CA 1
ATOM 1457 C C . ASN A 1 182 ? -12.524 -12.117 18.279 1.00 90.00 182 ASN A C 1
ATOM 1459 O O . ASN A 1 182 ? -12.887 -13.291 18.204 1.00 90.00 182 ASN A O 1
ATOM 1463 N N . VAL A 1 183 ? -11.792 -11.532 17.329 1.00 91.56 183 VAL A N 1
ATOM 1464 C CA . VAL A 1 183 ? -11.293 -12.249 16.146 1.00 91.56 183 VAL A CA 1
ATOM 1465 C C . VAL A 1 183 ? -9.881 -12.737 16.423 1.00 91.56 183 VAL A C 1
ATOM 1467 O O . VAL A 1 183 ? -8.979 -11.936 16.664 1.00 91.56 183 VAL A O 1
ATOM 1470 N N . VAL A 1 184 ? -9.687 -14.053 16.359 1.00 89.88 184 VAL A N 1
ATOM 1471 C CA . VAL A 1 184 ? -8.377 -14.677 16.577 1.00 89.88 184 VAL A CA 1
ATOM 1472 C C . VAL A 1 184 ? -7.359 -14.268 15.503 1.00 89.88 184 VAL A C 1
ATOM 1474 O O . VAL A 1 184 ? -7.714 -13.826 14.407 1.00 89.88 184 VAL A O 1
ATOM 1477 N N . GLN A 1 185 ? -6.074 -14.398 15.834 1.00 88.06 185 GLN A N 1
ATOM 1478 C CA . GLN A 1 185 ? -4.962 -13.842 15.059 1.00 88.06 185 GLN A CA 1
ATOM 1479 C C . GLN A 1 185 ? -4.930 -14.282 13.591 1.00 88.06 185 GLN A C 1
ATOM 1481 O O . GLN A 1 185 ? -4.656 -13.449 12.735 1.00 88.06 185 GLN A O 1
ATOM 1486 N N . ASP A 1 186 ? -5.263 -15.533 13.287 1.00 90.56 186 ASP A N 1
ATOM 1487 C CA . ASP A 1 186 ? -5.114 -16.081 11.931 1.00 90.56 186 ASP A CA 1
ATOM 1488 C C . ASP A 1 186 ? -6.434 -16.144 11.155 1.00 90.56 186 ASP A C 1
ATOM 1490 O O . ASP A 1 186 ? -6.504 -16.695 10.059 1.00 90.56 186 ASP A O 1
ATOM 1494 N N . LYS A 1 187 ? -7.501 -15.545 11.700 1.00 93.50 187 LYS A N 1
ATOM 1495 C CA . LYS A 1 187 ? -8.830 -15.583 11.088 1.00 93.50 187 LYS A CA 1
ATOM 1496 C C . LYS A 1 187 ? -9.150 -14.291 10.346 1.00 93.50 187 LYS A C 1
ATOM 1498 O O . LYS A 1 187 ? -9.058 -13.193 10.903 1.00 93.50 187 LYS A O 1
ATOM 1503 N N . SER A 1 188 ? -9.562 -14.444 9.090 1.00 95.31 188 SER A N 1
ATOM 1504 C CA . SER A 1 188 ? -10.214 -13.387 8.318 1.00 95.31 188 SER A CA 1
ATOM 1505 C C . SER A 1 188 ? -11.712 -13.388 8.610 1.00 95.31 188 SER A C 1
ATOM 1507 O O . SER A 1 188 ? -12.324 -14.452 8.673 1.00 95.31 188 SER A O 1
ATOM 1509 N N . VAL A 1 189 ? -12.302 -12.206 8.787 1.00 96.81 189 VAL A N 1
ATOM 1510 C CA . VAL A 1 189 ? -13.726 -12.038 9.110 1.00 96.81 189 VAL A CA 1
ATOM 1511 C C . VAL A 1 189 ? -14.270 -10.797 8.416 1.00 96.81 189 VAL A C 1
ATOM 1513 O O . VAL A 1 189 ? -13.636 -9.743 8.429 1.00 96.81 189 VAL A O 1
ATOM 1516 N N . ILE A 1 190 ? -15.470 -10.895 7.858 1.00 96.75 190 ILE A N 1
ATOM 1517 C CA . ILE A 1 190 ? -16.247 -9.769 7.341 1.00 96.75 190 ILE A CA 1
ATOM 1518 C C . ILE A 1 190 ? -17.362 -9.447 8.334 1.00 96.75 190 ILE A C 1
ATOM 1520 O O . ILE A 1 190 ? -18.150 -10.314 8.702 1.00 96.75 190 ILE A O 1
ATOM 1524 N N . PHE A 1 191 ? -17.471 -8.184 8.740 1.00 95.81 191 PHE A N 1
ATOM 1525 C CA . PHE A 1 191 ? -18.520 -7.733 9.648 1.00 95.81 191 PHE A CA 1
ATOM 1526 C C . PHE A 1 191 ? -19.649 -7.063 8.880 1.00 95.81 191 PHE A C 1
ATOM 1528 O O . PHE A 1 191 ? -19.430 -6.087 8.155 1.00 95.81 191 PHE A O 1
ATOM 1535 N N . LYS A 1 192 ? -20.874 -7.538 9.097 1.00 96.12 192 LYS A N 1
ATOM 1536 C CA . LYS A 1 192 ? -22.091 -6.893 8.602 1.00 96.12 192 LYS A CA 1
ATOM 1537 C C . LYS A 1 192 ? -22.956 -6.417 9.755 1.00 96.12 192 LYS A C 1
ATOM 1539 O O . LYS A 1 192 ? -22.972 -7.032 10.814 1.00 96.12 192 LYS A O 1
ATOM 1544 N N . ASP A 1 193 ? -23.687 -5.329 9.567 1.00 94.88 193 ASP A N 1
ATOM 1545 C CA . ASP A 1 193 ? -24.723 -4.948 10.522 1.00 94.88 193 ASP A CA 1
ATOM 1546 C C . ASP A 1 193 ? -25.981 -5.823 10.375 1.00 94.88 193 ASP A C 1
ATOM 1548 O O . ASP A 1 193 ? -26.099 -6.667 9.486 1.00 94.88 193 ASP A O 1
ATOM 1552 N N . THR A 1 194 ? -26.963 -5.594 11.247 1.00 94.25 194 THR A N 1
ATOM 1553 C CA . THR A 1 194 ? -28.264 -6.292 11.222 1.00 94.25 194 THR A CA 1
ATOM 1554 C C . THR A 1 194 ? -29.083 -6.061 9.948 1.00 94.25 194 THR A C 1
ATOM 1556 O O . THR A 1 194 ? -30.041 -6.791 9.711 1.00 94.25 194 THR A O 1
ATOM 1559 N N . LYS A 1 195 ? -28.716 -5.074 9.122 1.00 95.00 195 LYS A N 1
ATOM 1560 C CA . LYS A 1 195 ? -29.333 -4.784 7.820 1.00 95.00 195 LYS A CA 1
ATOM 1561 C C . LYS A 1 195 ? -28.540 -5.395 6.658 1.00 95.00 195 LYS A C 1
ATOM 1563 O O . LYS A 1 195 ? -28.875 -5.150 5.504 1.00 95.00 195 LYS A O 1
ATOM 1568 N N . GLY A 1 196 ? -27.483 -6.159 6.944 1.00 92.88 196 GLY A N 1
ATOM 1569 C CA . GLY A 1 196 ? -26.625 -6.786 5.942 1.00 92.88 196 GLY A CA 1
ATOM 1570 C C . GLY A 1 196 ? -25.593 -5.850 5.304 1.00 92.88 196 GLY A C 1
ATOM 1571 O O . GLY A 1 196 ? -24.947 -6.256 4.338 1.00 92.88 196 GLY A O 1
ATOM 1572 N N . ARG A 1 197 ? -25.410 -4.626 5.818 1.00 93.94 197 ARG A N 1
ATOM 1573 C CA . ARG A 1 197 ? -24.423 -3.665 5.297 1.00 93.94 197 ARG A CA 1
ATOM 1574 C C . ARG A 1 197 ? -23.041 -3.983 5.844 1.00 93.94 197 ARG A C 1
ATOM 1576 O O . ARG A 1 197 ? -22.913 -4.243 7.039 1.00 93.94 197 ARG A O 1
ATOM 1583 N N . LEU A 1 198 ? -22.013 -3.922 5.002 1.00 94.62 198 LEU A N 1
ATOM 1584 C CA . LEU A 1 198 ? -20.626 -4.057 5.440 1.00 94.62 198 LEU A CA 1
ATOM 1585 C C . LEU A 1 198 ? -20.250 -2.913 6.390 1.00 94.62 198 LEU A C 1
ATOM 1587 O O . LEU A 1 198 ? -20.433 -1.742 6.063 1.00 94.62 198 LEU A O 1
ATOM 1591 N N . VAL A 1 199 ? -19.706 -3.257 7.557 1.00 93.00 199 VAL A N 1
ATOM 1592 C CA . VAL A 1 199 ? -19.239 -2.283 8.564 1.00 93.00 199 VAL A CA 1
ATOM 1593 C C . VAL A 1 199 ? -17.757 -2.426 8.899 1.00 93.00 199 VAL A C 1
ATOM 1595 O O . VAL A 1 199 ? -17.188 -1.560 9.557 1.00 93.00 199 VAL A O 1
ATOM 1598 N N . GLY A 1 200 ? -17.112 -3.494 8.434 1.00 92.94 200 GLY A N 1
ATOM 1599 C CA . GLY A 1 200 ? -15.675 -3.684 8.572 1.00 92.94 200 GLY A CA 1
ATOM 1600 C C . GLY A 1 200 ? -15.232 -5.062 8.104 1.00 92.94 200 GLY A C 1
ATOM 1601 O O . GLY A 1 200 ? -16.052 -5.919 7.778 1.00 92.94 200 GLY A O 1
ATOM 1602 N N . GLY A 1 201 ? -13.924 -5.291 8.107 1.00 93.19 201 GLY A N 1
ATOM 1603 C CA . GLY A 1 201 ? -13.366 -6.609 7.854 1.00 93.19 201 GLY A CA 1
ATOM 1604 C C . GLY A 1 201 ? -11.923 -6.714 8.324 1.00 93.19 201 GLY A C 1
ATOM 1605 O O . GLY A 1 201 ? -11.183 -5.730 8.325 1.00 93.19 201 GLY A O 1
ATOM 1606 N N . VAL A 1 202 ? -11.543 -7.919 8.725 1.00 94.25 202 VAL A N 1
ATOM 1607 C CA . VAL A 1 202 ? -10.174 -8.328 9.028 1.00 94.25 202 VAL A CA 1
ATOM 1608 C C . VAL A 1 202 ? -9.760 -9.295 7.932 1.00 94.25 202 VAL A C 1
ATOM 1610 O O . VAL A 1 202 ? -10.408 -10.318 7.741 1.00 94.25 202 VAL A O 1
ATOM 1613 N N . PHE A 1 203 ? -8.688 -8.972 7.215 1.00 93.06 203 PHE A N 1
ATOM 1614 C CA . PHE A 1 203 ? -8.143 -9.819 6.160 1.00 93.06 203 PHE A CA 1
ATOM 1615 C C . PHE A 1 203 ? -6.713 -10.188 6.542 1.00 93.06 203 PHE A C 1
ATOM 1617 O O . PHE A 1 203 ? -5.818 -9.340 6.527 1.00 93.06 203 PHE A O 1
ATOM 1624 N N . ARG A 1 204 ? -6.521 -11.439 6.957 1.00 92.25 204 ARG A N 1
ATOM 1625 C CA . ARG A 1 204 ? -5.207 -12.001 7.278 1.00 92.25 204 ARG A CA 1
ATOM 1626 C C . ARG A 1 204 ? -4.495 -12.424 6.003 1.00 92.25 204 ARG A C 1
ATOM 1628 O O . ARG A 1 204 ? -5.133 -12.610 4.970 1.00 92.25 204 ARG A O 1
ATOM 1635 N N . ASP A 1 205 ? -3.171 -12.496 6.095 1.00 88.19 205 ASP A N 1
ATOM 1636 C CA . ASP A 1 205 ? -2.292 -12.831 4.972 1.00 88.19 205 ASP A CA 1
ATOM 1637 C C . ASP A 1 205 ? -2.602 -12.020 3.692 1.00 88.19 205 ASP A C 1
ATOM 1639 O O . ASP A 1 205 ? -2.709 -12.509 2.565 1.00 88.19 205 ASP A O 1
ATOM 1643 N N . PHE A 1 206 ? -2.831 -10.714 3.876 1.00 89.88 206 PHE A N 1
ATOM 1644 C CA . PHE A 1 206 ? -3.265 -9.844 2.783 1.00 89.88 206 PHE A CA 1
ATOM 1645 C C . PHE A 1 206 ? -2.197 -9.690 1.688 1.00 89.88 206 PHE A C 1
ATOM 1647 O O . PHE A 1 206 ? -2.526 -9.422 0.533 1.00 89.88 206 PHE A O 1
ATOM 1654 N N . CYS A 1 207 ? -0.925 -9.890 2.035 1.00 90.56 207 CYS A N 1
ATOM 1655 C CA . CYS A 1 207 ? 0.194 -9.967 1.107 1.00 90.56 207 CYS A CA 1
ATOM 1656 C C . CYS A 1 207 ? 0.922 -11.305 1.325 1.00 90.56 207 CYS A C 1
ATOM 1658 O O . CYS A 1 207 ? 1.790 -11.356 2.191 1.00 90.56 207 CYS A O 1
ATOM 1660 N N . PRO A 1 208 ? 0.598 -12.352 0.544 1.00 87.06 208 PRO A N 1
ATOM 1661 C CA . PRO A 1 208 ? 1.156 -13.695 0.737 1.00 87.06 208 PRO A CA 1
ATOM 1662 C C . PRO A 1 208 ? 2.599 -13.838 0.230 1.00 87.06 208 PRO A C 1
ATOM 1664 O O . PRO A 1 208 ? 3.240 -14.861 0.440 1.00 87.06 208 PRO A O 1
ATOM 1667 N N . ASP A 1 209 ? 3.122 -12.837 -0.487 1.00 88.19 209 ASP A N 1
ATOM 1668 C CA . ASP A 1 209 ? 4.502 -12.844 -0.972 1.00 88.19 209 ASP A CA 1
ATOM 1669 C C . ASP A 1 209 ? 5.426 -12.235 0.093 1.00 88.19 209 ASP A C 1
ATOM 1671 O O . ASP A 1 209 ? 5.432 -11.019 0.314 1.00 88.19 209 ASP A O 1
ATOM 1675 N N . GLU A 1 210 ? 6.206 -13.090 0.755 1.00 88.56 210 GLU A N 1
ATOM 1676 C CA . GLU A 1 210 ? 7.146 -12.678 1.804 1.00 88.56 210 GLU A CA 1
ATOM 1677 C C . GLU A 1 210 ? 8.199 -11.685 1.304 1.00 88.56 210 GLU A C 1
ATOM 1679 O O . GLU A 1 210 ? 8.611 -10.795 2.045 1.00 88.56 210 GLU A O 1
ATOM 1684 N N . GLU A 1 211 ? 8.640 -11.804 0.050 1.00 85.62 211 GLU A N 1
ATOM 1685 C CA . GLU A 1 211 ? 9.655 -10.914 -0.516 1.00 85.62 211 GLU A CA 1
ATOM 1686 C C . GLU A 1 211 ? 9.098 -9.502 -0.725 1.00 85.62 211 GLU A C 1
ATOM 1688 O O . GLU A 1 211 ? 9.785 -8.516 -0.456 1.00 85.62 211 GLU A O 1
ATOM 1693 N N . ALA A 1 212 ? 7.830 -9.379 -1.122 1.00 86.94 212 ALA A N 1
ATOM 1694 C CA . ALA A 1 212 ? 7.128 -8.105 -1.184 1.00 86.94 212 ALA A CA 1
ATOM 1695 C C . ALA A 1 212 ? 6.953 -7.481 0.211 1.00 86.94 212 ALA A C 1
ATOM 1697 O O . ALA A 1 212 ? 7.105 -6.264 0.356 1.00 86.94 212 ALA A O 1
ATOM 1698 N N . VAL A 1 213 ? 6.685 -8.293 1.242 1.00 90.56 213 VAL A N 1
ATOM 1699 C CA . VAL A 1 213 ? 6.610 -7.822 2.636 1.00 90.56 213 VAL A CA 1
ATOM 1700 C C . VAL A 1 213 ? 7.978 -7.335 3.119 1.00 90.56 213 VAL A C 1
ATOM 1702 O O . VAL A 1 213 ? 8.076 -6.199 3.581 1.00 90.56 213 VAL A O 1
ATOM 1705 N N . LYS A 1 214 ? 9.044 -8.124 2.932 1.00 90.69 214 LYS A N 1
ATOM 1706 C CA . LYS A 1 214 ? 10.427 -7.739 3.277 1.00 90.69 214 LYS A CA 1
ATOM 1707 C C . LYS A 1 214 ? 10.868 -6.477 2.539 1.00 90.69 214 LYS A C 1
ATOM 1709 O O . LYS A 1 214 ? 11.513 -5.606 3.117 1.00 90.69 214 LYS A O 1
ATOM 1714 N N . TRP A 1 215 ? 10.499 -6.344 1.265 1.00 91.12 215 TRP A N 1
ATOM 1715 C CA . TRP A 1 215 ? 10.760 -5.142 0.475 1.00 91.12 215 TRP A CA 1
ATOM 1716 C C . TRP A 1 215 ? 10.065 -3.904 1.060 1.00 91.12 215 TRP A C 1
ATOM 1718 O O . TRP A 1 215 ? 10.698 -2.855 1.211 1.00 91.12 215 TRP A O 1
ATOM 1728 N N . ALA A 1 216 ? 8.785 -4.017 1.424 1.00 91.56 216 ALA A N 1
ATOM 1729 C CA . ALA A 1 216 ? 8.049 -2.931 2.063 1.00 91.56 216 ALA A CA 1
ATOM 1730 C C . ALA A 1 216 ? 8.643 -2.573 3.436 1.00 91.56 216 ALA A C 1
ATOM 1732 O O . ALA A 1 216 ? 8.815 -1.392 3.743 1.00 91.56 216 ALA A O 1
ATOM 1733 N N . GLU A 1 217 ? 9.014 -3.576 4.233 1.00 92.19 217 GLU A N 1
ATOM 1734 C CA . GLU A 1 217 ? 9.671 -3.397 5.529 1.00 92.19 217 GLU A CA 1
ATOM 1735 C C . GLU A 1 217 ? 11.017 -2.677 5.389 1.00 92.19 217 GLU A C 1
ATOM 1737 O O . GLU A 1 217 ? 11.274 -1.719 6.118 1.00 92.19 217 GLU A O 1
ATOM 1742 N N . ALA A 1 218 ? 11.839 -3.052 4.406 1.00 91.94 218 ALA A N 1
ATOM 1743 C CA . ALA A 1 218 ? 13.111 -2.390 4.131 1.00 91.94 218 ALA A CA 1
ATOM 1744 C C . ALA A 1 218 ? 12.924 -0.900 3.793 1.00 91.94 218 ALA A C 1
ATOM 1746 O O . ALA A 1 218 ? 13.666 -0.053 4.294 1.00 91.94 218 ALA A O 1
ATOM 1747 N N . ILE A 1 219 ? 11.901 -0.558 3.000 1.00 91.12 219 ILE A N 1
ATOM 1748 C CA . ILE A 1 219 ? 11.564 0.841 2.689 1.00 91.12 219 ILE A CA 1
ATOM 1749 C C . ILE A 1 219 ? 11.145 1.593 3.955 1.00 91.12 219 ILE A C 1
ATOM 1751 O O . ILE A 1 219 ? 11.607 2.711 4.193 1.00 91.12 219 ILE A O 1
ATOM 1755 N N . VAL A 1 220 ? 10.300 0.988 4.792 1.00 89.62 220 VAL A N 1
ATOM 1756 C CA . VAL A 1 220 ? 9.865 1.587 6.062 1.00 89.62 220 VAL A CA 1
ATOM 1757 C C . VAL A 1 220 ? 11.056 1.796 7.002 1.00 89.62 220 VAL A C 1
ATOM 1759 O O . VAL A 1 220 ? 11.199 2.879 7.574 1.00 89.62 220 VAL A O 1
ATOM 1762 N N . ALA A 1 221 ? 11.944 0.810 7.125 1.00 89.31 221 ALA A N 1
ATOM 1763 C CA . ALA A 1 221 ? 13.150 0.889 7.943 1.00 89.31 221 ALA A CA 1
ATOM 1764 C C . ALA A 1 221 ? 14.105 1.998 7.467 1.00 89.31 221 ALA A C 1
ATOM 1766 O O . ALA A 1 221 ? 14.665 2.722 8.291 1.00 89.31 221 ALA A O 1
ATOM 1767 N N . GLU A 1 222 ? 14.243 2.188 6.152 1.00 88.25 222 GLU A N 1
ATOM 1768 C CA . GLU A 1 222 ? 15.037 3.270 5.556 1.00 88.25 222 GLU A CA 1
ATOM 1769 C C . GLU A 1 222 ? 14.389 4.653 5.785 1.00 88.25 222 GLU A C 1
ATOM 1771 O O . GLU A 1 222 ? 15.086 5.641 6.042 1.00 88.25 222 GLU A O 1
ATOM 1776 N N . ALA A 1 223 ? 13.055 4.742 5.729 1.00 86.00 223 ALA A N 1
ATOM 1777 C CA . ALA A 1 223 ? 12.302 5.991 5.854 1.00 86.00 223 ALA A CA 1
ATOM 1778 C C . ALA A 1 223 ? 12.138 6.476 7.307 1.00 86.00 223 ALA A C 1
ATOM 1780 O O . ALA A 1 223 ? 12.240 7.672 7.584 1.00 86.00 223 ALA A O 1
ATOM 1781 N N . LEU A 1 224 ? 11.875 5.582 8.263 1.00 86.06 224 LEU A N 1
ATOM 1782 C CA . LEU A 1 224 ? 11.483 5.954 9.631 1.00 86.06 224 LEU A CA 1
ATOM 1783 C C . LEU A 1 224 ? 12.497 6.841 10.378 1.00 86.06 224 LEU A C 1
ATOM 1785 O O . LEU A 1 224 ? 12.069 7.828 10.979 1.00 86.06 224 LEU A O 1
ATOM 1789 N N . PRO A 1 225 ? 13.823 6.586 10.348 1.00 84.31 225 PRO A N 1
ATOM 1790 C CA . PRO A 1 225 ? 14.812 7.465 10.986 1.00 84.31 225 PRO A CA 1
ATOM 1791 C C . PRO A 1 225 ? 14.829 8.877 10.387 1.00 84.31 225 PRO A C 1
ATOM 1793 O O . PRO A 1 225 ? 15.323 9.839 10.989 1.00 84.31 225 PRO A O 1
ATOM 1796 N N . GLN A 1 226 ? 14.305 9.002 9.168 1.00 82.56 226 GLN A N 1
ATOM 1797 C CA . GLN A 1 226 ? 14.313 10.231 8.406 1.00 82.56 226 GLN A CA 1
ATOM 1798 C C . GLN A 1 226 ? 13.136 11.146 8.721 1.00 82.56 226 GLN A C 1
ATOM 1800 O O . GLN A 1 226 ? 13.243 12.358 8.500 1.00 82.56 226 GLN A O 1
ATOM 1805 N N . LEU A 1 227 ? 12.067 10.589 9.282 1.00 85.12 227 LEU A N 1
ATOM 1806 C CA . LEU A 1 227 ? 10.789 11.246 9.483 1.00 85.12 227 LEU A CA 1
ATOM 1807 C C . LEU A 1 227 ? 10.538 11.520 10.964 1.00 85.12 227 LEU A C 1
ATOM 1809 O O . LEU A 1 227 ? 10.956 10.796 11.864 1.00 85.12 227 LEU A O 1
ATOM 1813 N N . THR A 1 228 ? 9.859 12.627 11.219 1.00 84.69 228 THR A N 1
ATOM 1814 C CA . THR A 1 228 ? 9.495 13.063 12.559 1.00 84.69 228 THR A CA 1
ATOM 1815 C C . THR A 1 228 ? 8.387 12.151 13.046 1.00 84.69 228 THR A C 1
ATOM 1817 O O . THR A 1 228 ? 7.347 12.036 12.389 1.00 84.69 228 THR A O 1
ATOM 1820 N N . ASN A 1 229 ? 8.617 11.525 14.199 1.00 84.44 229 ASN A N 1
ATOM 1821 C CA . ASN A 1 229 ? 7.632 10.666 14.831 1.00 84.44 229 ASN A CA 1
ATOM 1822 C C . ASN A 1 229 ? 6.404 11.494 15.234 1.00 84.44 229 ASN A C 1
ATOM 1824 O O . ASN A 1 229 ? 6.524 12.498 15.942 1.00 84.44 229 ASN A O 1
ATOM 1828 N N . ILE A 1 230 ? 5.224 11.071 14.784 1.00 81.50 230 ILE A N 1
ATOM 1829 C CA . ILE A 1 230 ? 3.955 11.689 15.179 1.00 81.50 230 ILE A CA 1
ATOM 1830 C C . ILE A 1 230 ? 3.379 11.072 16.457 1.00 81.50 230 ILE A C 1
ATOM 1832 O O . ILE A 1 230 ? 2.547 11.699 17.115 1.00 81.50 230 ILE A O 1
ATOM 1836 N N . ARG A 1 231 ? 3.840 9.878 16.846 1.00 79.69 231 ARG A N 1
ATOM 1837 C CA . ARG A 1 231 ? 3.517 9.262 18.135 1.00 79.69 231 ARG A CA 1
ATOM 1838 C C . ARG A 1 231 ? 4.507 9.744 19.187 1.00 79.69 231 ARG A C 1
ATOM 1840 O O . ARG A 1 231 ? 5.610 9.233 19.302 1.00 79.69 231 ARG A O 1
ATOM 1847 N N . LYS A 1 232 ? 4.113 10.761 19.951 1.00 77.94 232 LYS A N 1
ATOM 1848 C CA . LYS A 1 232 ? 4.911 11.250 21.089 1.00 77.94 232 LYS A CA 1
ATOM 1849 C C . LYS A 1 232 ? 4.673 10.457 22.377 1.00 77.94 232 LYS A C 1
ATOM 1851 O O . LYS A 1 232 ? 5.525 10.469 23.250 1.00 77.94 232 LYS A O 1
ATOM 1856 N N . GLU A 1 233 ? 3.523 9.794 22.481 1.00 74.44 233 GLU A N 1
ATOM 1857 C CA . GLU A 1 233 ? 3.012 9.141 23.700 1.00 74.44 233 GLU A CA 1
ATOM 1858 C C . GLU A 1 233 ? 3.349 7.642 23.811 1.00 74.44 233 GLU A C 1
ATOM 1860 O O . GLU A 1 233 ? 3.016 7.008 24.814 1.00 74.44 233 GLU A O 1
ATOM 1865 N N . ASP A 1 234 ? 3.949 7.072 22.769 1.00 70.19 234 ASP A N 1
ATOM 1866 C CA . ASP A 1 234 ? 4.158 5.638 22.554 1.00 70.19 234 ASP A CA 1
ATOM 1867 C C . ASP A 1 234 ? 5.621 5.434 22.104 1.00 70.19 234 ASP A C 1
ATOM 1869 O O . ASP A 1 234 ? 6.103 6.239 21.299 1.00 70.19 234 ASP A O 1
ATOM 1873 N N . PRO A 1 235 ? 6.350 4.420 22.618 1.00 67.75 235 PRO A N 1
ATOM 1874 C CA . PRO A 1 235 ? 7.701 4.090 22.150 1.00 67.75 235 PRO A CA 1
ATOM 1875 C C . PRO A 1 235 ? 7.765 3.732 20.654 1.00 67.75 235 PRO A C 1
ATOM 1877 O O . PRO A 1 235 ? 8.830 3.838 20.039 1.00 67.75 235 PRO A O 1
ATOM 1880 N N . GLY A 1 236 ? 6.643 3.327 20.054 1.00 79.44 236 GLY A N 1
ATOM 1881 C CA . GLY A 1 236 ? 6.524 3.068 18.627 1.00 79.44 236 GLY A CA 1
ATOM 1882 C C . GLY A 1 236 ? 6.799 4.303 17.760 1.00 79.44 236 GLY A C 1
ATOM 1883 O O . GLY A 1 236 ? 6.489 5.446 18.108 1.00 79.44 236 GLY A O 1
ATOM 1884 N N . LYS A 1 237 ? 7.358 4.067 16.569 1.00 78.94 237 LYS A N 1
ATOM 1885 C CA . LYS A 1 237 ? 7.566 5.109 15.558 1.00 78.94 237 LYS A CA 1
ATOM 1886 C C . LYS A 1 237 ? 6.459 5.051 14.519 1.00 78.94 237 LYS A C 1
ATOM 1888 O O . LYS A 1 237 ? 6.268 4.032 13.867 1.00 78.94 237 LYS A O 1
ATOM 1893 N N . LEU A 1 238 ? 5.766 6.168 14.337 1.00 83.75 238 LEU A N 1
ATOM 1894 C CA . LEU A 1 238 ? 4.822 6.363 13.245 1.00 83.75 238 LEU A CA 1
ATOM 1895 C C . LEU A 1 238 ? 5.177 7.659 12.524 1.00 83.75 238 LEU A C 1
ATOM 1897 O O . LEU A 1 238 ? 5.407 8.688 13.162 1.00 83.75 238 LEU A O 1
ATOM 1901 N N . SER A 1 239 ? 5.201 7.624 11.199 1.00 82.31 239 SER A N 1
ATOM 1902 C CA . SER A 1 239 ? 5.430 8.797 10.364 1.00 82.31 239 SER A CA 1
ATOM 1903 C C . SER A 1 239 ? 4.216 9.080 9.486 1.00 82.31 239 SER A C 1
ATOM 1905 O O . SER A 1 239 ? 3.426 8.196 9.166 1.00 82.31 239 SER A O 1
ATOM 1907 N N . GLN A 1 240 ? 4.061 10.346 9.104 1.00 85.00 240 GLN A N 1
ATOM 1908 C CA . GLN A 1 240 ? 3.179 10.717 8.004 1.00 85.00 240 GLN A CA 1
ATOM 1909 C C . GLN A 1 240 ? 3.946 10.568 6.695 1.00 85.00 240 GLN A C 1
ATOM 1911 O O . GLN A 1 240 ? 5.090 11.016 6.609 1.00 85.00 240 GLN A O 1
ATOM 1916 N N . VAL A 1 241 ? 3.303 9.952 5.709 1.00 84.12 241 VAL A N 1
ATOM 1917 C CA . VAL A 1 241 ? 3.788 9.785 4.337 1.00 84.12 241 VAL A CA 1
ATOM 1918 C C . VAL A 1 241 ? 2.609 10.059 3.407 1.00 84.12 241 VAL A C 1
ATOM 1920 O O . VAL A 1 241 ? 1.475 9.720 3.747 1.00 84.12 241 VAL A O 1
ATOM 1923 N N . GLY A 1 242 ? 2.860 10.680 2.257 1.00 85.06 242 GLY A N 1
ATOM 1924 C CA . GLY A 1 242 ? 1.805 11.076 1.327 1.00 85.06 242 GLY A CA 1
ATOM 1925 C C . GLY A 1 242 ? 1.300 12.496 1.556 1.00 85.06 242 GLY A C 1
ATOM 1926 O O . GLY A 1 242 ? 1.947 13.303 2.225 1.00 85.06 242 GLY A O 1
ATOM 1927 N N . TYR A 1 243 ? 0.139 12.811 0.984 1.00 83.56 243 TYR A N 1
ATOM 1928 C CA . TYR A 1 243 ? -0.474 14.129 1.124 1.00 83.56 243 TYR A CA 1
ATOM 1929 C C . TYR A 1 243 ? -1.063 14.348 2.519 1.00 83.56 243 TYR A C 1
ATOM 1931 O O . TYR A 1 243 ? -1.751 13.484 3.063 1.00 83.56 243 TYR A O 1
ATOM 1939 N N . ASN A 1 244 ? -0.836 15.531 3.085 1.00 85.06 244 ASN A N 1
ATOM 1940 C CA . ASN A 1 244 ? -1.450 15.964 4.333 1.00 85.06 244 ASN A CA 1
ATOM 1941 C C . ASN A 1 244 ? -1.906 17.429 4.254 1.00 85.06 244 ASN A C 1
ATOM 1943 O O . ASN A 1 244 ? -1.526 18.170 3.353 1.00 85.06 244 ASN A O 1
ATOM 1947 N N . ALA A 1 245 ? -2.732 17.851 5.213 1.00 83.44 245 ALA A N 1
ATOM 1948 C CA . ALA A 1 245 ? -3.259 19.217 5.288 1.00 83.44 245 ALA A CA 1
ATOM 1949 C C . ALA A 1 245 ? -2.259 20.247 5.863 1.00 83.44 245 ALA A C 1
ATOM 1951 O O . ALA A 1 245 ? -2.626 21.394 6.117 1.00 83.44 245 ALA A O 1
ATOM 1952 N N . GLY A 1 246 ? -1.005 19.859 6.106 1.00 82.81 246 GLY A N 1
ATOM 1953 C CA . GLY A 1 246 ? 0.009 20.737 6.677 1.00 82.81 246 GLY A CA 1
ATOM 1954 C C . GLY A 1 246 ? -0.220 21.082 8.153 1.00 82.81 246 GLY A C 1
ATOM 1955 O O . GLY A 1 246 ? -0.757 20.300 8.940 1.00 82.81 246 GLY A O 1
ATOM 1956 N N . LYS A 1 247 ? 0.270 22.255 8.571 1.00 79.06 247 LYS A N 1
ATOM 1957 C CA . LYS A 1 247 ? 0.190 22.714 9.968 1.00 79.06 247 LYS A CA 1
ATOM 1958 C C . LYS A 1 247 ? -1.192 23.293 10.260 1.00 79.06 247 LYS A C 1
ATOM 1960 O O . LYS A 1 247 ? -1.700 24.065 9.463 1.00 79.06 247 LYS A O 1
ATOM 1965 N N . LEU A 1 248 ? -1.729 23.050 11.458 1.00 77.38 248 LEU A N 1
ATOM 1966 C CA . LEU A 1 248 ? -3.041 23.578 11.877 1.00 77.38 248 LEU A CA 1
ATOM 1967 C C . LEU A 1 248 ? -3.175 25.104 11.736 1.00 77.38 248 LEU A C 1
ATOM 1969 O O . LEU A 1 248 ? -4.231 25.592 11.366 1.00 77.38 248 LEU A O 1
ATOM 1973 N N . ASN A 1 249 ? -2.108 25.859 12.012 1.00 83.44 249 ASN A N 1
ATOM 1974 C CA . ASN A 1 249 ? -2.122 27.323 11.936 1.00 83.44 249 ASN A CA 1
ATOM 1975 C C . ASN A 1 249 ? -1.791 27.889 10.543 1.00 83.44 249 ASN A C 1
ATOM 1977 O O . ASN A 1 249 ? -1.840 29.102 10.360 1.00 83.44 249 ASN A O 1
ATOM 1981 N N . ARG A 1 250 ? -1.391 27.036 9.592 1.00 83.44 250 ARG A N 1
ATOM 1982 C CA . ARG A 1 250 ? -1.099 27.368 8.189 1.00 83.44 250 ARG A CA 1
ATOM 1983 C C . ARG A 1 250 ? -1.417 26.141 7.329 1.00 83.44 250 ARG A C 1
ATOM 1985 O O . ARG A 1 250 ? -0.479 25.475 6.871 1.00 83.44 250 ARG A O 1
ATOM 1992 N N . PRO A 1 251 ? -2.705 25.779 7.208 1.00 82.00 251 PRO A N 1
ATOM 1993 C CA . PRO A 1 251 ? -3.090 24.584 6.484 1.00 82.00 251 PRO A CA 1
ATOM 1994 C C . PRO A 1 251 ? -2.730 24.763 5.011 1.00 82.00 251 PRO A C 1
ATOM 1996 O O . PRO A 1 251 ? -3.055 25.774 4.393 1.00 82.00 251 PRO A O 1
ATOM 1999 N N . ALA A 1 252 ? -2.017 23.789 4.468 1.00 81.62 252 ALA A N 1
ATOM 2000 C CA . ALA A 1 252 ? -1.650 23.734 3.064 1.00 81.62 252 ALA A CA 1
ATOM 2001 C C . ALA A 1 252 ? -1.624 22.264 2.668 1.00 81.62 252 ALA A C 1
ATOM 2003 O O . ALA A 1 252 ? -0.928 21.469 3.301 1.00 81.62 252 ALA A O 1
ATOM 2004 N N . PHE A 1 253 ? -2.415 21.912 1.657 1.00 82.31 253 PHE A N 1
ATOM 2005 C CA . PHE A 1 253 ? -2.454 20.551 1.147 1.00 82.31 253 PHE A CA 1
ATOM 2006 C C . PHE A 1 253 ? -1.196 20.286 0.320 1.00 82.31 253 PHE A C 1
ATOM 2008 O O . PHE A 1 253 ? -1.019 20.870 -0.748 1.00 82.31 253 PHE A O 1
ATOM 2015 N N . ASP A 1 254 ? -0.303 19.450 0.837 1.00 82.00 254 ASP A N 1
ATOM 2016 C CA . ASP A 1 254 ? 1.001 19.183 0.230 1.00 82.00 254 ASP A CA 1
ATOM 2017 C C . ASP A 1 254 ? 1.513 17.802 0.660 1.00 82.00 254 ASP A C 1
ATOM 2019 O O . ASP A 1 254 ? 0.965 17.166 1.565 1.00 82.00 254 ASP A O 1
ATOM 2023 N N . TRP A 1 255 ? 2.565 17.318 0.006 1.00 83.50 255 TRP A N 1
ATOM 2024 C CA . TRP A 1 255 ? 3.269 16.119 0.437 1.00 83.50 255 TRP A CA 1
ATOM 2025 C C . TRP A 1 255 ? 3.890 16.320 1.825 1.00 83.50 255 TRP A C 1
ATOM 2027 O O . TRP A 1 255 ? 4.356 17.411 2.172 1.00 83.50 255 TRP A O 1
ATOM 2037 N N . ALA A 1 256 ? 3.910 15.266 2.638 1.00 85.44 256 ALA A N 1
ATOM 2038 C CA . ALA A 1 256 ? 4.413 15.320 4.000 1.00 85.44 256 ALA A CA 1
ATOM 2039 C C . ALA A 1 256 ? 5.893 15.750 4.048 1.00 85.44 256 ALA A C 1
ATOM 2041 O O . ALA A 1 256 ? 6.784 15.072 3.548 1.00 85.44 256 ALA A O 1
ATOM 2042 N N . LYS A 1 257 ? 6.164 16.890 4.703 1.00 80.62 257 LYS A N 1
ATOM 2043 C CA . LYS A 1 257 ? 7.507 17.493 4.865 1.00 80.62 257 LYS A CA 1
ATOM 2044 C C . LYS A 1 257 ? 8.064 17.336 6.285 1.00 80.62 257 LYS A C 1
ATOM 2046 O O . LYS A 1 257 ? 8.689 18.240 6.838 1.00 80.62 257 LYS A O 1
ATOM 2051 N N . ASN A 1 258 ? 7.811 16.199 6.920 1.00 81.56 258 ASN A N 1
ATOM 2052 C CA . ASN A 1 258 ? 8.144 15.910 8.318 1.00 81.56 258 ASN A CA 1
ATOM 2053 C C . ASN A 1 258 ? 9.590 15.416 8.525 1.00 81.56 258 ASN A C 1
ATOM 2055 O O . ASN A 1 258 ? 9.828 14.591 9.397 1.00 81.56 258 ASN A O 1
ATOM 2059 N N . LEU A 1 259 ? 10.580 15.912 7.784 1.00 83.69 259 LEU A N 1
ATOM 2060 C CA . LEU A 1 259 ? 11.967 15.430 7.879 1.00 83.69 259 LEU A CA 1
ATOM 2061 C C . LEU A 1 259 ? 12.675 15.909 9.165 1.00 83.69 259 LEU A C 1
ATOM 2063 O O . LEU A 1 259 ? 12.611 17.088 9.511 1.00 83.69 259 LEU A O 1
ATOM 2067 N N . THR A 1 260 ? 13.391 15.010 9.854 1.00 76.69 260 THR A N 1
ATOM 2068 C CA . THR A 1 260 ? 14.036 15.268 11.166 1.00 76.69 260 THR A CA 1
ATOM 2069 C C . THR A 1 260 ? 15.230 16.228 11.121 1.00 76.69 260 THR A C 1
ATOM 2071 O O . THR A 1 260 ? 15.540 16.869 12.124 1.00 76.69 260 THR A O 1
ATOM 2074 N N . ARG A 1 261 ? 15.902 16.376 9.971 1.00 66.06 261 ARG A N 1
ATOM 2075 C CA . ARG A 1 261 ? 16.979 17.357 9.749 1.00 66.06 261 ARG A CA 1
ATOM 2076 C C . ARG A 1 261 ? 16.815 17.989 8.364 1.00 66.06 261 ARG A C 1
ATOM 2078 O O . ARG A 1 261 ? 16.797 17.280 7.365 1.00 66.06 261 ARG A O 1
ATOM 2085 N N . ARG A 1 262 ? 16.737 19.325 8.296 1.00 56.12 262 ARG A N 1
ATOM 2086 C CA . ARG A 1 262 ? 16.518 20.145 7.076 1.00 56.12 262 ARG A CA 1
ATOM 2087 C C . ARG A 1 262 ? 17.642 20.097 6.017 1.00 56.12 262 ARG A C 1
ATOM 2089 O O . ARG A 1 262 ? 17.644 20.909 5.102 1.00 56.12 262 ARG A O 1
ATOM 2096 N N . LYS A 1 263 ? 18.592 19.167 6.119 1.00 51.88 263 LYS A N 1
ATOM 2097 C CA . LYS A 1 263 ? 19.632 18.925 5.112 1.00 51.88 263 LYS A CA 1
ATOM 2098 C C . LYS A 1 263 ? 19.668 17.435 4.800 1.00 51.88 263 LYS A C 1
ATOM 2100 O O . LYS A 1 263 ? 20.421 16.685 5.413 1.00 51.88 263 LYS A O 1
ATOM 2105 N N . ARG A 1 264 ? 18.818 17.013 3.871 1.00 67.38 264 ARG A N 1
ATOM 2106 C CA . ARG A 1 264 ? 19.013 15.780 3.112 1.00 67.38 264 ARG A CA 1
ATOM 2107 C C . ARG A 1 264 ? 18.925 16.148 1.645 1.00 67.38 264 ARG A C 1
ATOM 2109 O O . ARG A 1 264 ? 18.141 17.023 1.285 1.00 67.38 264 ARG A O 1
ATOM 2116 N N . ASP A 1 265 ? 19.801 15.541 0.8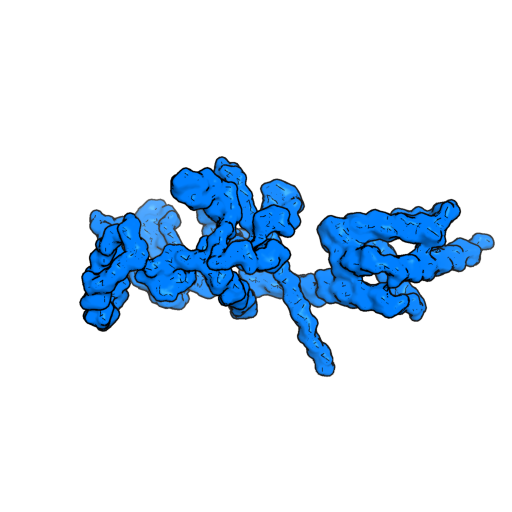62 1.00 79.56 265 ASP A N 1
ATOM 2117 C CA . ASP A 1 265 ? 19.830 15.675 -0.586 1.00 79.56 265 ASP A CA 1
ATOM 2118 C C . ASP A 1 265 ? 18.406 15.547 -1.153 1.00 79.56 265 ASP A C 1
ATOM 2120 O O . ASP A 1 265 ? 17.684 14.597 -0.840 1.00 79.56 265 ASP A O 1
ATOM 2124 N N . ALA A 1 266 ? 17.994 16.539 -1.947 1.00 81.50 266 ALA A N 1
ATOM 2125 C CA . ALA A 1 266 ? 16.662 16.586 -2.541 1.00 81.50 266 ALA A CA 1
ATOM 2126 C C . ALA A 1 266 ? 16.396 15.345 -3.406 1.00 81.50 266 ALA A C 1
ATOM 2128 O O . ALA A 1 266 ? 15.269 14.855 -3.451 1.00 81.50 266 ALA A O 1
ATOM 2129 N N . THR A 1 267 ? 17.446 14.798 -4.025 1.00 81.12 267 THR A N 1
ATOM 2130 C CA . THR A 1 267 ? 17.368 13.575 -4.825 1.00 81.12 267 THR A CA 1
ATOM 2131 C C . THR A 1 267 ? 17.032 12.371 -3.951 1.00 81.12 267 THR A C 1
ATOM 2133 O O . THR A 1 267 ? 16.108 11.627 -4.271 1.00 81.12 267 THR A O 1
ATOM 2136 N N . ALA A 1 268 ? 17.719 12.201 -2.819 1.00 82.12 268 ALA A N 1
ATOM 2137 C CA . ALA A 1 268 ? 17.432 11.134 -1.862 1.00 82.12 268 ALA A CA 1
ATOM 2138 C C . ALA A 1 268 ? 16.003 11.216 -1.291 1.00 82.12 268 ALA A C 1
ATOM 2140 O O . ALA A 1 268 ? 15.339 10.190 -1.142 1.00 82.12 268 ALA A O 1
ATOM 2141 N N . VAL A 1 269 ? 15.502 12.427 -1.016 1.00 83.12 269 VAL A N 1
ATOM 2142 C CA . VAL A 1 269 ? 14.114 12.629 -0.561 1.00 83.12 269 VAL A CA 1
ATOM 2143 C C . VAL A 1 269 ? 13.122 12.215 -1.648 1.00 83.12 269 VAL A C 1
ATOM 2145 O O . VAL A 1 269 ? 12.241 11.403 -1.382 1.00 83.12 269 VAL A O 1
ATOM 2148 N N . ALA A 1 270 ? 13.309 12.686 -2.883 1.00 82.69 270 ALA A N 1
ATOM 2149 C CA . ALA A 1 270 ? 12.440 12.321 -4.000 1.00 82.69 270 ALA A CA 1
ATOM 2150 C C . ALA A 1 270 ? 12.448 10.804 -4.270 1.00 82.69 270 ALA A C 1
ATOM 2152 O O . ALA A 1 270 ? 11.403 10.200 -4.505 1.00 82.69 270 ALA A O 1
ATOM 2153 N N . GLN A 1 271 ? 13.614 10.156 -4.182 1.00 82.94 271 GLN A N 1
ATOM 2154 C CA . GLN A 1 271 ? 13.720 8.700 -4.300 1.00 82.94 271 GLN A CA 1
ATOM 2155 C C . GLN A 1 271 ? 12.952 7.976 -3.191 1.00 82.94 271 GLN A C 1
ATOM 2157 O O . GLN A 1 271 ? 12.280 6.980 -3.463 1.00 82.94 271 GLN A O 1
ATOM 2162 N N . MET A 1 272 ? 13.021 8.473 -1.955 1.00 85.81 272 MET A N 1
ATOM 2163 C CA . MET A 1 272 ? 12.267 7.908 -0.838 1.00 85.81 272 MET A CA 1
ATOM 2164 C C . MET A 1 272 ? 10.753 8.082 -1.015 1.00 85.81 272 MET A C 1
ATOM 2166 O O . MET A 1 272 ? 9.991 7.152 -0.734 1.00 85.81 272 MET A O 1
ATOM 2170 N N . ASP A 1 273 ? 10.311 9.227 -1.535 1.00 85.31 273 ASP A N 1
ATOM 2171 C CA . ASP A 1 273 ? 8.901 9.477 -1.842 1.00 85.31 273 ASP A CA 1
ATOM 2172 C C . ASP A 1 273 ? 8.384 8.509 -2.914 1.00 85.31 273 ASP A C 1
ATOM 2174 O O . ASP A 1 273 ? 7.295 7.950 -2.765 1.00 85.31 273 ASP A O 1
ATOM 2178 N N . VAL A 1 274 ? 9.183 8.226 -3.950 1.00 84.00 274 VAL A N 1
ATOM 2179 C CA . VAL A 1 274 ? 8.859 7.224 -4.982 1.00 84.00 274 VAL A CA 1
ATOM 2180 C C . VAL A 1 274 ? 8.806 5.809 -4.398 1.00 84.00 274 VAL A C 1
ATOM 2182 O O . VAL A 1 274 ? 7.844 5.080 -4.656 1.00 84.00 274 VAL A O 1
ATOM 2185 N N . LYS A 1 275 ? 9.798 5.411 -3.586 1.00 86.62 275 LYS A N 1
ATOM 2186 C CA . LYS A 1 275 ? 9.820 4.099 -2.909 1.00 86.62 275 LYS A CA 1
ATOM 2187 C C . LYS A 1 275 ? 8.578 3.914 -2.035 1.00 86.62 275 LYS A C 1
ATOM 2189 O O . LYS A 1 275 ? 7.851 2.937 -2.190 1.00 86.62 275 LYS A O 1
ATOM 2194 N N . SER A 1 276 ? 8.293 4.886 -1.173 1.00 87.31 276 SER A N 1
ATOM 2195 C CA . SER A 1 276 ? 7.149 4.834 -0.260 1.00 87.31 276 SER A CA 1
ATOM 2196 C C . SER A 1 276 ? 5.823 4.808 -1.021 1.00 87.31 276 SER A C 1
ATOM 2198 O O . SER A 1 276 ? 4.954 3.986 -0.732 1.00 87.31 276 SER A O 1
ATOM 2200 N N . SER A 1 277 ? 5.685 5.645 -2.054 1.00 86.25 277 SER A N 1
ATOM 2201 C CA . SER A 1 277 ? 4.500 5.643 -2.921 1.00 86.25 277 SER A CA 1
ATOM 2202 C C . SER A 1 277 ? 4.317 4.308 -3.641 1.00 86.25 277 SER A C 1
ATOM 2204 O O . SER A 1 277 ? 3.185 3.862 -3.803 1.00 86.25 277 SER A O 1
ATOM 2206 N N . SER A 1 278 ? 5.409 3.634 -4.019 1.00 85.94 278 SER A N 1
ATOM 2207 C CA . SER A 1 278 ? 5.366 2.308 -4.648 1.00 85.94 278 SER A CA 1
ATOM 2208 C C . SER A 1 278 ? 4.811 1.232 -3.706 1.00 85.94 278 SER A C 1
ATOM 2210 O O . SER A 1 278 ? 4.071 0.357 -4.156 1.00 85.94 278 SER A O 1
ATOM 2212 N N . VAL A 1 279 ? 5.115 1.296 -2.404 1.00 89.12 279 VAL A N 1
ATOM 2213 C CA . VAL A 1 279 ? 4.554 0.367 -1.401 1.00 89.12 279 VAL A CA 1
ATOM 2214 C C . VAL A 1 279 ? 3.045 0.568 -1.273 1.00 89.12 279 VAL A C 1
ATOM 2216 O O . VAL A 1 279 ? 2.275 -0.390 -1.361 1.00 89.12 279 VAL A O 1
ATOM 2219 N N . PHE A 1 280 ? 2.595 1.819 -1.147 1.00 87.75 280 PHE A N 1
ATOM 2220 C CA . PHE A 1 280 ? 1.163 2.122 -1.109 1.00 87.75 280 PHE A CA 1
ATOM 2221 C C . PHE A 1 280 ? 0.452 1.777 -2.417 1.00 87.75 280 PHE A C 1
ATOM 2223 O O . PHE A 1 280 ? -0.693 1.330 -2.397 1.00 87.75 280 PHE A O 1
ATOM 2230 N N . ALA A 1 281 ? 1.128 1.956 -3.551 1.00 86.44 281 ALA A N 1
ATOM 2231 C CA . ALA A 1 281 ? 0.642 1.540 -4.854 1.00 86.44 281 ALA A CA 1
ATOM 2232 C C . ALA A 1 281 ? 0.394 0.037 -4.909 1.00 86.44 281 ALA A C 1
ATOM 2234 O O . ALA A 1 281 ? -0.677 -0.383 -5.346 1.00 86.44 281 ALA A O 1
ATOM 2235 N N . LEU A 1 282 ? 1.340 -0.765 -4.420 1.00 88.69 282 LEU A N 1
ATOM 2236 C CA . LEU A 1 282 ? 1.159 -2.205 -4.347 1.00 88.69 282 LEU A CA 1
ATOM 2237 C C . LEU A 1 282 ? -0.031 -2.574 -3.4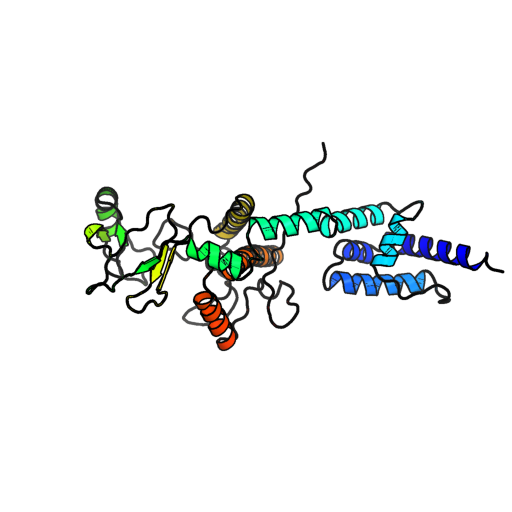51 1.00 88.69 282 LEU A C 1
ATOM 2239 O O . LEU A 1 282 ? -0.904 -3.328 -3.882 1.00 88.69 282 LEU A O 1
ATOM 2243 N N . LEU A 1 283 ? -0.103 -1.993 -2.247 1.00 90.38 283 LEU A N 1
ATOM 2244 C CA . LEU A 1 283 ? -1.216 -2.213 -1.320 1.00 90.38 283 LEU A CA 1
ATOM 2245 C C . LEU A 1 283 ? -2.562 -1.884 -1.967 1.00 90.38 283 LEU A C 1
ATOM 2247 O O . LEU A 1 283 ? -3.493 -2.682 -1.898 1.00 90.38 283 LEU A O 1
ATOM 2251 N N . TRP A 1 284 ? -2.662 -0.737 -2.635 1.00 89.69 284 TRP A N 1
ATOM 2252 C CA . TRP A 1 284 ? -3.896 -0.326 -3.288 1.00 89.69 284 TRP A CA 1
ATOM 2253 C C . TRP A 1 284 ? -4.301 -1.264 -4.431 1.00 89.69 284 TRP A C 1
ATOM 2255 O O . TRP A 1 284 ? -5.482 -1.571 -4.577 1.00 89.69 284 TRP A O 1
ATOM 2265 N N . GLN A 1 285 ? -3.347 -1.771 -5.218 1.00 89.06 285 GLN A N 1
ATOM 2266 C CA . GLN A 1 285 ? -3.653 -2.756 -6.261 1.00 89.06 285 GLN A CA 1
ATOM 2267 C C . GLN A 1 285 ? -4.160 -4.077 -5.667 1.00 89.06 285 GLN A C 1
ATOM 2269 O O . GLN A 1 285 ? -5.130 -4.641 -6.175 1.00 89.06 285 GLN A O 1
ATOM 2274 N N . MET A 1 286 ? -3.575 -4.537 -4.555 1.00 91.50 286 MET A N 1
ATOM 2275 C CA . MET A 1 286 ? -4.094 -5.697 -3.819 1.00 91.50 286 MET A CA 1
ATOM 2276 C C . MET A 1 286 ? -5.511 -5.433 -3.292 1.00 91.50 286 MET A C 1
ATOM 2278 O O . MET A 1 286 ? -6.399 -6.263 -3.480 1.00 91.50 286 MET A O 1
ATOM 2282 N N . VAL A 1 287 ? -5.755 -4.248 -2.721 1.00 91.56 287 VAL A N 1
ATOM 2283 C CA . VAL A 1 287 ? -7.082 -3.804 -2.267 1.00 91.56 287 VAL A CA 1
ATOM 2284 C C . VAL A 1 287 ? -8.107 -3.856 -3.394 1.00 91.56 287 VAL A C 1
ATOM 2286 O O . VAL A 1 287 ? -9.118 -4.542 -3.248 1.00 91.56 287 VAL A O 1
ATOM 2289 N N . ARG A 1 288 ? -7.836 -3.214 -4.538 1.00 90.38 288 ARG A N 1
ATOM 2290 C CA . ARG A 1 288 ? -8.752 -3.202 -5.693 1.00 90.38 288 ARG A CA 1
ATOM 2291 C C . ARG A 1 288 ? -9.083 -4.599 -6.208 1.00 90.38 288 ARG A C 1
ATOM 2293 O O . ARG A 1 288 ? -10.189 -4.814 -6.701 1.00 90.38 288 ARG A O 1
ATOM 2300 N N . SER A 1 289 ? -8.125 -5.514 -6.126 1.00 90.94 289 SER A N 1
ATOM 2301 C CA . SER A 1 289 ? -8.274 -6.878 -6.621 1.00 90.94 289 SER A CA 1
ATOM 2302 C C . SER A 1 289 ? -9.083 -7.768 -5.667 1.00 90.94 289 SER A C 1
ATOM 2304 O O . SER A 1 289 ? -9.878 -8.591 -6.121 1.00 90.94 289 SER A O 1
ATOM 2306 N N . ARG A 1 290 ? -8.924 -7.586 -4.347 1.00 91.56 290 ARG A N 1
ATOM 2307 C CA . ARG A 1 290 ? -9.429 -8.522 -3.325 1.00 91.56 290 ARG A CA 1
ATOM 2308 C C . ARG A 1 290 ? -10.666 -8.043 -2.565 1.00 91.56 290 ARG A C 1
ATOM 2310 O O . ARG A 1 290 ? -11.502 -8.866 -2.209 1.00 91.56 290 ARG A O 1
ATOM 2317 N N . LEU A 1 291 ? -10.798 -6.745 -2.288 1.00 92.69 291 LEU A N 1
ATOM 2318 C CA . LEU A 1 291 ? -11.861 -6.258 -1.400 1.00 92.69 291 LEU A CA 1
ATOM 2319 C C . LEU A 1 291 ? -13.237 -6.173 -2.089 1.00 92.69 291 LEU A C 1
ATOM 2321 O O . LEU A 1 291 ? -13.316 -6.028 -3.317 1.00 92.69 291 LEU A O 1
ATOM 2325 N N . PRO A 1 292 ? -14.339 -6.217 -1.310 1.00 92.25 292 PRO A N 1
ATOM 2326 C CA . PRO A 1 292 ? -15.692 -6.035 -1.831 1.00 92.25 292 PRO A CA 1
ATOM 2327 C C . PRO A 1 292 ? -15.842 -4.755 -2.664 1.00 92.25 292 PRO A C 1
ATOM 2329 O O . PRO A 1 292 ? -15.268 -3.713 -2.343 1.00 92.25 292 PRO A O 1
ATOM 2332 N N . LYS A 1 293 ? -16.670 -4.804 -3.721 1.00 90.06 293 LYS A N 1
ATOM 2333 C CA . LYS A 1 293 ? -16.894 -3.638 -4.605 1.00 90.06 293 LYS A CA 1
ATOM 2334 C C . LYS A 1 293 ? -17.409 -2.420 -3.856 1.00 90.06 293 LYS A C 1
ATOM 2336 O O . LYS A 1 293 ? -17.053 -1.316 -4.233 1.00 90.06 293 LYS A O 1
ATOM 2341 N N . GLU A 1 294 ? -18.237 -2.619 -2.836 1.00 91.94 294 GLU A N 1
ATOM 2342 C CA . GLU A 1 294 ? -18.767 -1.521 -2.025 1.00 91.94 294 GLU A CA 1
ATOM 2343 C C . GLU A 1 294 ? -17.642 -0.690 -1.386 1.00 91.94 294 GLU A C 1
ATOM 2345 O O . GLU A 1 294 ? -17.702 0.532 -1.447 1.00 91.94 294 GLU A O 1
ATOM 2350 N N . VAL A 1 295 ? -16.561 -1.330 -0.914 1.00 91.81 295 VAL A N 1
ATOM 2351 C CA . VAL A 1 295 ? -15.374 -0.640 -0.379 1.00 91.81 295 VAL A CA 1
ATOM 2352 C C . VAL A 1 295 ? -14.654 0.122 -1.486 1.00 91.81 295 VAL A C 1
ATOM 2354 O O . VAL A 1 295 ? -14.350 1.300 -1.340 1.00 91.81 295 VAL A O 1
ATOM 2357 N N . ILE A 1 296 ? -14.389 -0.534 -2.620 1.00 91.12 296 ILE A N 1
ATOM 2358 C CA . ILE A 1 296 ? -13.654 0.091 -3.731 1.00 91.12 296 ILE A CA 1
ATOM 2359 C C . ILE A 1 296 ? -14.414 1.291 -4.297 1.00 91.12 296 ILE A C 1
ATOM 2361 O O . ILE A 1 296 ? -13.808 2.324 -4.574 1.00 91.12 296 ILE A O 1
ATOM 2365 N N . ASN A 1 297 ? -15.733 1.167 -4.429 1.00 91.44 297 ASN A N 1
ATOM 2366 C CA . ASN A 1 297 ? -16.599 2.227 -4.922 1.00 91.44 297 ASN A CA 1
ATOM 2367 C C . ASN A 1 297 ? -16.640 3.423 -3.968 1.00 91.44 297 ASN A C 1
ATOM 2369 O O . ASN A 1 297 ? -16.693 4.552 -4.449 1.00 91.44 297 ASN A O 1
ATOM 2373 N N . ASP A 1 298 ? -16.595 3.200 -2.653 1.00 90.81 298 ASP A N 1
ATOM 2374 C CA . ASP A 1 298 ? -16.540 4.279 -1.660 1.00 90.81 298 ASP A CA 1
ATOM 2375 C C . ASP A 1 298 ? -15.262 5.119 -1.830 1.00 90.81 298 ASP A C 1
ATOM 2377 O O . ASP A 1 298 ? -15.318 6.337 -2.012 1.00 90.81 298 ASP A O 1
ATOM 2381 N N . PHE A 1 299 ? -14.105 4.455 -1.939 1.00 88.56 299 PHE A N 1
ATOM 2382 C CA . PHE A 1 299 ? -12.836 5.124 -2.239 1.00 88.56 299 PHE A CA 1
ATOM 2383 C C . PHE A 1 299 ? -12.826 5.812 -3.611 1.00 88.56 299 PHE A C 1
ATOM 2385 O O . PHE A 1 299 ? -12.373 6.953 -3.717 1.00 88.56 299 PHE A O 1
ATOM 2392 N N . ASP A 1 300 ? -13.292 5.146 -4.673 1.00 88.31 300 ASP A N 1
ATOM 2393 C CA . ASP A 1 300 ? -13.326 5.734 -6.018 1.00 88.31 300 ASP A CA 1
ATOM 2394 C C . ASP A 1 300 ? -14.271 6.957 -6.056 1.00 88.31 300 ASP A C 1
ATOM 2396 O O . ASP A 1 300 ? -13.928 7.966 -6.677 1.00 88.31 300 ASP A O 1
ATOM 2400 N N . THR A 1 301 ? -15.392 6.926 -5.325 1.00 89.62 301 THR A N 1
ATOM 2401 C CA . THR A 1 301 ? -16.319 8.063 -5.176 1.00 89.62 301 THR A CA 1
ATOM 2402 C C . THR A 1 301 ? -15.651 9.220 -4.444 1.00 89.62 301 THR A C 1
ATOM 2404 O O . THR A 1 301 ? -15.611 10.333 -4.972 1.00 89.62 301 THR A O 1
ATOM 2407 N N . PHE A 1 302 ? -15.050 8.961 -3.279 1.00 87.19 302 PHE A N 1
ATOM 2408 C CA . PHE A 1 302 ? -14.337 9.975 -2.502 1.00 87.19 302 PHE A CA 1
ATOM 2409 C C . PHE A 1 302 ? -13.215 10.639 -3.311 1.00 87.19 302 PHE A C 1
ATOM 2411 O O . PHE A 1 302 ? -13.069 11.862 -3.313 1.00 87.19 302 PHE A O 1
ATOM 2418 N N . LEU A 1 303 ? -12.421 9.850 -4.039 1.00 83.25 303 LEU A N 1
ATOM 2419 C CA . LEU A 1 303 ? -11.300 10.366 -4.827 1.00 83.25 303 LEU A CA 1
ATOM 2420 C C . LEU A 1 303 ? -11.767 11.147 -6.060 1.00 83.25 303 LEU A C 1
ATOM 2422 O O . LEU A 1 303 ? -11.128 12.129 -6.428 1.00 83.25 303 LEU A O 1
ATOM 2426 N N . THR A 1 304 ? -12.888 10.754 -6.668 1.00 83.88 304 THR A N 1
ATOM 2427 C CA . THR A 1 304 ? -13.498 11.499 -7.781 1.00 83.88 304 THR A CA 1
ATOM 2428 C C . THR A 1 304 ? -14.065 12.837 -7.307 1.00 83.88 304 THR A C 1
ATOM 2430 O O . THR A 1 304 ? -13.868 13.851 -7.968 1.00 83.88 304 THR A O 1
ATOM 2433 N N . GLN A 1 305 ? -14.732 12.862 -6.150 1.00 86.88 305 GLN A N 1
ATOM 2434 C CA . GLN A 1 305 ? -15.370 14.067 -5.610 1.00 86.88 305 GLN A CA 1
ATOM 2435 C C . GLN A 1 305 ? -14.374 15.059 -5.002 1.00 86.88 305 GLN A C 1
ATOM 2437 O O . GLN A 1 305 ? -14.548 16.266 -5.133 1.00 86.88 305 GLN A O 1
ATOM 2442 N N . SER A 1 306 ? -13.334 14.567 -4.327 1.00 81.62 306 SER A N 1
ATOM 2443 C CA . SER A 1 306 ? -12.372 15.428 -3.628 1.00 81.62 306 SER A CA 1
ATOM 2444 C C . SER A 1 306 ? -11.357 16.100 -4.554 1.00 81.62 306 SER A C 1
ATOM 2446 O O . SER A 1 306 ? -10.747 17.092 -4.162 1.00 81.62 306 SER A O 1
ATOM 2448 N N . GLY A 1 307 ? -11.119 15.548 -5.752 1.00 76.56 307 GLY A N 1
ATOM 2449 C CA . GLY A 1 307 ? -10.059 16.014 -6.653 1.00 76.56 307 GLY A CA 1
ATOM 2450 C C . GLY A 1 307 ? -8.645 15.866 -6.072 1.00 76.56 307 GLY A C 1
ATOM 2451 O O . GLY A 1 307 ? -7.692 16.442 -6.602 1.00 76.56 307 GLY A O 1
ATOM 2452 N N . ILE A 1 308 ? -8.491 15.115 -4.974 1.00 75.62 308 ILE A N 1
ATOM 2453 C CA . ILE A 1 308 ? -7.202 14.903 -4.319 1.00 75.62 308 ILE A CA 1
ATOM 2454 C C . ILE A 1 308 ? -6.275 14.136 -5.265 1.00 75.62 308 ILE A C 1
ATOM 2456 O O . ILE A 1 308 ? -6.645 13.121 -5.862 1.00 75.62 308 ILE A O 1
ATOM 2460 N N . ARG A 1 309 ? -5.031 14.614 -5.373 1.00 73.81 309 ARG A N 1
ATOM 2461 C CA . ARG A 1 309 ? -3.989 13.931 -6.139 1.00 73.81 309 ARG A CA 1
ATOM 2462 C C . ARG A 1 309 ? -3.762 12.522 -5.591 1.00 73.81 309 ARG A C 1
ATOM 2464 O O . ARG A 1 309 ? -3.685 12.302 -4.382 1.00 73.81 309 ARG A O 1
ATOM 2471 N N . ARG A 1 310 ? -3.625 11.558 -6.500 1.00 75.50 310 ARG A N 1
ATOM 2472 C CA . ARG A 1 310 ? -3.207 10.190 -6.158 1.00 75.50 310 ARG A CA 1
ATOM 2473 C C . ARG A 1 310 ? -1.772 10.236 -5.627 1.00 75.50 310 ARG A C 1
ATOM 2475 O O . ARG A 1 310 ? -1.022 11.115 -6.027 1.00 75.50 310 ARG A O 1
ATOM 2482 N N . MET A 1 311 ? -1.387 9.307 -4.748 1.00 73.31 311 MET A N 1
ATOM 2483 C CA . MET A 1 311 ? -0.014 9.243 -4.224 1.00 73.31 311 MET A CA 1
ATOM 2484 C C . MET A 1 311 ? 0.985 8.920 -5.342 1.00 73.31 311 MET A C 1
ATOM 2486 O O . MET A 1 311 ? 1.269 7.758 -5.620 1.00 73.31 311 MET A O 1
ATOM 2490 N N . ASP A 1 312 ? 1.483 9.970 -5.987 1.00 72.12 312 ASP A N 1
ATOM 2491 C CA . ASP A 1 312 ? 2.294 9.960 -7.205 1.00 72.12 312 ASP A CA 1
ATOM 2492 C C . ASP A 1 312 ? 3.772 10.303 -6.934 1.00 72.12 312 ASP A C 1
ATOM 2494 O O . ASP A 1 312 ? 4.517 10.667 -7.846 1.00 72.12 312 ASP A O 1
ATOM 2498 N N . GLY A 1 313 ? 4.203 10.196 -5.672 1.00 69.69 313 GLY A N 1
ATOM 2499 C CA . GLY A 1 313 ? 5.546 10.578 -5.250 1.00 69.69 313 GLY A CA 1
ATOM 2500 C C . GLY A 1 313 ? 5.825 12.058 -5.496 1.00 69.69 313 GLY A C 1
ATOM 2501 O O . GLY A 1 313 ? 6.891 12.391 -5.999 1.00 69.69 313 GLY A O 1
ATOM 2502 N N . SER A 1 314 ? 4.867 12.943 -5.196 1.00 72.94 314 SER A N 1
ATOM 2503 C CA . SER A 1 314 ? 4.989 14.390 -5.435 1.00 72.94 314 SER A CA 1
ATOM 2504 C C . SER A 1 314 ? 5.182 14.736 -6.924 1.00 72.94 314 SER A C 1
ATOM 2506 O O . SER A 1 314 ? 6.049 15.521 -7.314 1.00 72.94 314 SER A O 1
ATOM 2508 N N . GLY A 1 315 ? 4.389 14.098 -7.786 1.00 70.00 315 GLY A N 1
ATOM 2509 C CA . GLY A 1 315 ? 4.431 14.263 -9.241 1.00 70.00 315 GLY A CA 1
ATOM 2510 C C . GLY A 1 315 ? 5.652 13.644 -9.930 1.00 70.00 315 GLY A C 1
ATOM 2511 O O . GLY A 1 315 ? 5.850 13.880 -11.119 1.00 70.00 315 GLY A O 1
ATOM 2512 N N . GLN A 1 316 ? 6.482 12.877 -9.213 1.00 66.50 316 GLN A N 1
ATOM 2513 C CA . GLN A 1 316 ? 7.689 12.248 -9.769 1.00 66.50 316 GLN A CA 1
ATOM 2514 C C . GLN A 1 316 ? 7.407 10.908 -10.460 1.00 66.50 316 GLN A C 1
ATOM 2516 O O . GLN A 1 316 ? 8.252 10.400 -11.199 1.00 66.50 316 GLN A O 1
ATOM 2521 N N . MET A 1 317 ? 6.235 10.311 -10.235 1.00 63.06 317 MET A N 1
ATOM 2522 C CA . MET A 1 317 ? 5.810 9.113 -10.952 1.00 63.06 317 MET A CA 1
ATOM 2523 C C . MET A 1 317 ? 5.061 9.494 -12.233 1.00 63.06 317 MET A C 1
ATOM 2525 O O . MET A 1 317 ? 4.162 10.333 -12.219 1.00 63.06 317 MET A O 1
ATOM 2529 N N . ALA A 1 318 ? 5.424 8.860 -13.352 1.00 55.88 318 ALA A N 1
ATOM 2530 C CA . ALA A 1 318 ? 4.764 9.089 -14.633 1.00 55.88 318 ALA A CA 1
ATOM 2531 C C . ALA A 1 318 ? 3.262 8.759 -14.540 1.00 55.88 318 ALA A C 1
ATOM 2533 O O . ALA A 1 318 ? 2.887 7.647 -14.161 1.00 55.88 318 ALA A O 1
ATOM 2534 N N . SER A 1 319 ? 2.411 9.718 -14.910 1.00 51.56 319 SER A N 1
ATOM 2535 C CA . SER A 1 319 ? 0.975 9.514 -15.107 1.00 51.56 319 SER A CA 1
ATOM 2536 C C . SER A 1 319 ? 0.686 9.488 -16.607 1.00 51.56 319 SER A C 1
ATOM 2538 O O . SER A 1 319 ? 0.855 10.484 -17.305 1.00 51.56 319 SER A O 1
ATOM 2540 N N . GLU A 1 320 ? 0.286 8.334 -17.139 1.00 42.16 320 GLU A N 1
ATOM 2541 C CA . GLU A 1 320 ? -0.345 8.294 -18.459 1.00 42.16 320 GLU A CA 1
ATOM 2542 C C . GLU A 1 320 ? -1.835 8.580 -18.265 1.00 42.16 320 GLU A C 1
ATOM 2544 O O . GLU A 1 320 ? -2.598 7.720 -17.829 1.00 42.16 320 GLU A O 1
ATOM 2549 N N . GLY A 1 321 ? -2.238 9.819 -18.552 1.00 37.59 321 GLY A N 1
ATOM 2550 C CA . GLY A 1 321 ? -3.614 10.272 -18.361 1.00 37.59 321 GLY A CA 1
ATOM 2551 C C . GLY A 1 321 ? -3.955 10.539 -16.893 1.00 37.59 321 GLY A C 1
ATOM 2552 O O . GLY A 1 321 ? -3.291 10.083 -15.967 1.00 37.59 321 GLY A O 1
ATOM 2553 N N . SER A 1 322 ? -5.014 11.312 -16.673 1.00 32.97 322 SER A N 1
ATOM 2554 C CA . SER A 1 322 ? -5.505 11.808 -15.375 1.00 32.97 322 SER A CA 1
ATOM 2555 C C . SER A 1 322 ? -5.883 10.730 -14.340 1.00 32.97 322 SER A C 1
ATOM 2557 O O . SER A 1 322 ? -6.358 11.047 -13.251 1.00 32.97 322 SER A O 1
ATOM 2559 N N . SER A 1 323 ? -5.634 9.455 -14.630 1.00 34.88 323 SER A N 1
ATOM 2560 C CA . SER A 1 323 ? -5.662 8.349 -13.685 1.00 34.88 323 SER A CA 1
ATOM 2561 C C . SER A 1 323 ? -4.228 7.959 -13.333 1.00 34.88 323 SER A C 1
ATOM 2563 O O . SER A 1 323 ? -3.620 7.154 -14.032 1.00 34.88 323 SER A O 1
ATOM 2565 N N . GLY A 1 324 ? -3.680 8.514 -12.248 1.00 33.84 324 GLY A N 1
ATOM 2566 C CA . GLY A 1 324 ? -2.387 8.088 -11.712 1.00 33.84 324 GLY A CA 1
ATOM 2567 C C . GLY A 1 324 ? -2.349 6.567 -11.548 1.00 33.84 324 GLY A C 1
ATOM 2568 O O . GLY A 1 324 ? -2.951 6.009 -10.630 1.00 33.84 324 GLY A O 1
ATOM 2569 N N . THR A 1 325 ? -1.681 5.882 -12.473 1.00 36.31 325 THR A N 1
ATOM 2570 C CA . THR A 1 325 ? -1.454 4.446 -12.395 1.00 36.31 325 THR A CA 1
ATOM 2571 C C . THR A 1 325 ? -0.499 4.199 -11.243 1.00 36.31 325 THR A C 1
ATOM 2573 O O . THR A 1 325 ? 0.672 4.572 -11.305 1.00 36.31 325 THR A O 1
ATOM 2576 N N . TYR A 1 326 ? -1.000 3.557 -10.190 1.00 42.66 326 TYR A N 1
ATOM 2577 C CA . TYR A 1 326 ? -0.188 3.002 -9.114 1.00 42.66 326 TYR A CA 1
ATOM 2578 C C . TYR A 1 326 ? 0.841 2.053 -9.732 1.00 42.66 326 TYR A C 1
ATOM 2580 O O . TYR A 1 326 ? 0.512 0.942 -10.155 1.00 42.66 326 TYR A O 1
ATOM 2588 N N . SER A 1 327 ? 2.066 2.551 -9.856 1.00 44.97 327 SER A N 1
ATOM 2589 C CA . SER A 1 327 ? 3.159 1.898 -10.559 1.00 44.97 327 SER A CA 1
ATOM 2590 C C . SER A 1 327 ? 4.149 1.404 -9.521 1.00 44.97 327 SER A C 1
ATOM 2592 O O . SER A 1 327 ? 4.722 2.196 -8.784 1.00 44.97 327 SER A O 1
ATOM 2594 N N . VAL A 1 328 ? 4.344 0.090 -9.450 1.00 45.00 328 VAL A N 1
ATOM 2595 C CA . VAL A 1 328 ? 5.394 -0.499 -8.616 1.00 45.00 328 VAL A CA 1
ATOM 2596 C C . VAL A 1 328 ? 6.682 -0.512 -9.431 1.00 45.00 328 VAL A C 1
ATOM 2598 O O . VAL A 1 328 ? 6.749 -1.158 -10.482 1.00 45.00 328 VAL A O 1
ATOM 2601 N N . VAL A 1 329 ? 7.711 0.196 -8.964 1.00 49.41 329 VAL A N 1
ATOM 2602 C CA . VAL A 1 329 ? 9.053 0.102 -9.549 1.00 49.41 329 VAL A CA 1
ATOM 2603 C C . VAL A 1 329 ? 9.732 -1.145 -8.987 1.00 49.41 329 VAL A C 1
ATOM 2605 O O . VAL A 1 329 ? 10.343 -1.112 -7.926 1.00 49.41 329 VAL A O 1
ATOM 2608 N N . ALA A 1 330 ? 9.605 -2.266 -9.696 1.00 40.25 330 ALA A N 1
ATOM 2609 C CA . ALA A 1 330 ? 10.349 -3.479 -9.379 1.00 40.25 330 ALA A CA 1
ATOM 2610 C C . ALA A 1 330 ? 11.734 -3.431 -10.042 1.00 40.25 330 ALA A C 1
ATOM 2612 O O . ALA A 1 330 ? 11.841 -3.397 -11.271 1.00 40.25 330 ALA A O 1
ATOM 2613 N N . THR A 1 331 ? 12.798 -3.444 -9.242 1.00 39.00 331 THR A N 1
ATOM 2614 C CA . THR A 1 331 ? 14.175 -3.622 -9.718 1.00 39.00 331 THR A CA 1
ATOM 2615 C C . THR A 1 331 ? 14.585 -5.074 -9.515 1.00 39.00 331 THR A C 1
ATOM 2617 O O . THR A 1 331 ? 14.696 -5.521 -8.378 1.00 39.00 331 THR A O 1
ATOM 2620 N N . ALA A 1 332 ? 14.824 -5.817 -10.598 1.00 34.84 332 ALA A N 1
ATOM 2621 C CA . ALA A 1 332 ? 15.478 -7.116 -10.481 1.00 34.84 332 ALA A CA 1
ATOM 2622 C C . ALA A 1 332 ? 16.946 -6.883 -10.104 1.00 34.84 332 ALA A C 1
ATOM 2624 O O . ALA A 1 332 ? 17.692 -6.268 -10.870 1.00 34.84 332 ALA A O 1
ATOM 2625 N N . THR A 1 333 ? 17.362 -7.356 -8.934 1.00 32.97 333 THR A N 1
ATOM 2626 C CA . THR A 1 333 ? 18.780 -7.546 -8.640 1.00 32.97 333 THR A CA 1
ATOM 2627 C C . THR A 1 333 ? 19.285 -8.668 -9.540 1.00 32.97 333 THR A C 1
ATOM 2629 O O . THR A 1 333 ? 18.709 -9.753 -9.596 1.00 32.97 333 THR A O 1
ATOM 2632 N N . ALA A 1 334 ? 20.334 -8.390 -10.313 1.00 30.31 334 ALA A N 1
ATOM 2633 C CA . ALA A 1 334 ? 21.034 -9.422 -11.057 1.00 30.31 334 ALA A CA 1
ATOM 2634 C C . ALA A 1 334 ? 21.725 -10.335 -10.037 1.00 30.31 334 ALA A C 1
ATOM 2636 O O . ALA A 1 334 ? 22.812 -10.025 -9.556 1.00 30.31 334 ALA A O 1
ATOM 2637 N N . THR A 1 335 ? 21.074 -11.431 -9.656 1.00 31.45 335 THR A N 1
ATOM 2638 C CA . THR A 1 335 ? 21.751 -12.538 -8.984 1.00 31.45 335 THR A CA 1
ATOM 2639 C C . THR A 1 335 ? 22.811 -13.064 -9.943 1.00 31.45 335 THR A C 1
ATOM 2641 O O . THR A 1 335 ? 22.488 -13.449 -11.070 1.00 31.45 335 THR A O 1
ATOM 2644 N N . GLY A 1 336 ? 24.073 -12.988 -9.514 1.00 29.34 336 GLY A N 1
ATOM 2645 C CA . GLY A 1 336 ? 25.226 -13.456 -10.269 1.00 29.34 336 GLY A CA 1
ATOM 2646 C C . GLY A 1 336 ? 25.032 -14.900 -10.714 1.00 29.34 336 GLY A C 1
ATOM 2647 O O . GLY A 1 336 ? 24.618 -15.750 -9.929 1.00 29.34 336 GLY A O 1
ATOM 2648 N N . ALA A 1 337 ? 25.302 -15.145 -11.992 1.00 26.38 337 ALA A N 1
ATOM 2649 C CA . ALA A 1 337 ? 25.524 -16.488 -12.487 1.00 26.38 337 ALA A CA 1
ATOM 2650 C C . ALA A 1 337 ? 26.801 -17.020 -11.822 1.00 26.38 337 ALA A C 1
ATOM 2652 O O . ALA A 1 337 ? 27.850 -16.379 -11.926 1.00 26.38 337 ALA A O 1
ATOM 2653 N N . GLY A 1 338 ? 26.666 -18.131 -11.098 1.00 29.12 338 GLY A N 1
ATOM 2654 C CA . GLY A 1 338 ? 27.778 -19.041 -10.836 1.00 29.12 338 GLY A CA 1
ATOM 2655 C C . GLY A 1 338 ? 28.112 -19.847 -12.080 1.00 29.12 338 GLY A C 1
ATOM 2656 O O . GLY A 1 338 ? 27.207 -19.992 -12.940 1.00 29.12 338 GLY A O 1
#

Secondary structure (DSSP, 8-state):
--SHHHHHHHHHHHHHHHHHHH-HHHHHHHHT-STHHHHHHHHHHHHHHHHH-TT-SS-----HHHHHHHHHHSS---HHHHHHHHHHHHHHSHHHHHHHHHHHHHTTTT--HHHHHHHHHTSEEEE----SS-SSPTT-EEESSHHHHHHHHHHHHHS--S-TTSPPPPEEE--GGG-S----TT--EEEE-TTS-EEEEE-SSS---HHHHHHHHHHHHHHGGGB--S-SSSSS-----SEEEEETTEEEEEE---BSSS-S-HHHHHHHHHHHHHHHHHHHHHHHHHS-HHHHHHHHHHHHHH-PPP--TTTTS--SSSS-----------PPP-

pLDDT: mean 81.93, std 14.79, range [26.38, 96.81]

Organism: Lyophyllum shimeji (NCBI:txid47721)

Foldseek 3Di:
DPPPVVVLLLQLLVQLLVLCLPDPLLLVLLLVCPDPSVVVNLVVSLVSSCVSPVPCPNSDSQRSVNSLVSCVVPPDGDPSNVVSNVSSCLCPNPVVVVVVVVCCVLLVLDADPVRQVVLVVPAAEDAFEDDPADPPHPQAAEDADPVSCVVCVVVLVPPDDQDPVDDRGHYYYDDPVPDRDDDDDQHKYFYAYPVRHTDDIDDPCLGVDVVLVVLLVVLCVVCQVFFDAPPRRDPDGDHDAFWDLPDPVDGDTAGDPRTPDPDDDPVVLLVSLLSNLLNVLSSVSSCVSHPDPVVVVVVVVCCVVVVDDRSQSRVPHDDPPPPRRSDHPDDDDPPDDD

Sequence (338 aa):
MARSGASGKKRYQARLITLVAADHVALRLLERTKGSAGTEFEKRLRELAVEADPQGEYACTTVTRTFVNWCKSAPSVPPPLRSALARRDACTGKGMRNYRRKVIRDLNLNWKKASRDEYLADIEVVVVKPLRKPYPPPNHIVAESESAHVAWFKFMEERPIPDKRKPKLPFHRLQNEKLAINVVQDKSVIFKDTKGRLVGGVFRDFCPDEEAVKWAEAIVAEALPQLTNIRKEDPGKLSQVGYNAGKLNRPAFDWAKNLTRRKRDATAVAQMDVKSSSVFALLWQMVRSRLPKEVINDFDTFLTQSGIRRMDGSGQMASEGSSGTYSVVATATATGAG